Protein AF-A0A427B4B4-F1 (afdb_monomer_lite)

pLDDT: mean 83.87, std 16.94, range [27.83, 97.44]

Structure (mmCIF, N/CA/C/O backbone):
data_AF-A0A427B4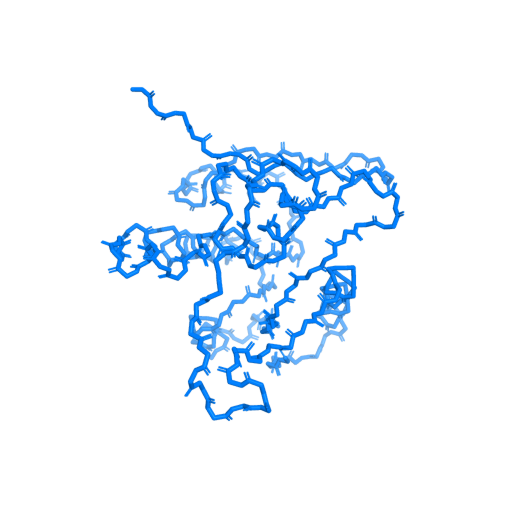B4-F1
#
_entry.id   AF-A0A427B4B4-F1
#
loop_
_atom_site.group_PDB
_atom_site.id
_atom_site.type_symbol
_atom_site.label_atom_id
_atom_site.label_alt_id
_atom_site.label_comp_id
_atom_site.label_asym_id
_atom_site.label_entity_id
_atom_site.label_seq_id
_atom_site.pdbx_PDB_ins_code
_atom_site.Cartn_x
_atom_site.Cartn_y
_atom_site.Cartn_z
_atom_site.occupancy
_atom_site.B_iso_or_equiv
_atom_site.auth_seq_id
_atom_site.auth_comp_id
_atom_site.auth_asym_id
_atom_site.auth_atom_id
_atom_site.pdbx_PDB_model_num
ATOM 1 N N . MET A 1 1 ? 8.063 26.505 -6.026 1.00 30.97 1 MET A N 1
ATOM 2 C CA . MET A 1 1 ? 6.673 26.088 -5.759 1.00 30.97 1 MET A CA 1
ATOM 3 C C . MET A 1 1 ? 6.528 24.710 -6.364 1.00 30.97 1 MET A C 1
ATOM 5 O O . MET A 1 1 ? 6.481 24.615 -7.580 1.00 30.97 1 MET A O 1
ATOM 9 N N . ILE A 1 2 ? 6.661 23.667 -5.550 1.00 29.89 2 ILE A N 1
ATOM 10 C CA . ILE A 1 2 ? 6.598 22.270 -5.994 1.00 29.89 2 ILE A CA 1
ATOM 11 C C . ILE A 1 2 ? 5.338 21.709 -5.347 1.00 29.89 2 ILE A C 1
ATOM 13 O O . ILE A 1 2 ? 5.227 21.721 -4.123 1.00 29.89 2 ILE A O 1
ATOM 17 N N . ASP A 1 3 ? 4.371 21.375 -6.196 1.00 31.75 3 ASP A N 1
ATOM 18 C CA . ASP A 1 3 ? 3.032 20.925 -5.833 1.00 31.75 3 ASP A CA 1
ATOM 19 C C . ASP A 1 3 ? 3.058 19.497 -5.281 1.00 31.75 3 ASP A C 1
ATOM 21 O O . ASP A 1 3 ? 3.758 18.625 -5.796 1.00 31.75 3 ASP A O 1
ATOM 25 N N . ASN A 1 4 ? 2.276 19.299 -4.221 1.00 33.69 4 ASN A N 1
ATOM 26 C CA . ASN A 1 4 ? 2.150 18.062 -3.461 1.00 33.69 4 ASN A CA 1
ATOM 27 C C . ASN A 1 4 ? 1.529 16.923 -4.286 1.00 33.69 4 ASN A C 1
ATOM 29 O O . ASN A 1 4 ? 0.485 17.077 -4.923 1.00 33.69 4 ASN A O 1
ATOM 33 N N . GLU A 1 5 ? 2.159 15.758 -4.179 1.00 41.12 5 GLU A N 1
ATOM 34 C CA . GLU A 1 5 ? 1.754 14.464 -4.716 1.00 41.12 5 GLU A CA 1
ATOM 35 C C . GLU A 1 5 ? 0.355 14.059 -4.216 1.00 41.12 5 GLU A C 1
ATOM 37 O O . GLU A 1 5 ? 0.073 14.094 -3.018 1.00 41.12 5 GLU A O 1
ATOM 42 N N . ARG A 1 6 ? -0.543 13.666 -5.128 1.00 39.03 6 ARG A N 1
ATOM 43 C CA . ARG A 1 6 ? -1.875 13.139 -4.790 1.00 39.03 6 ARG A CA 1
ATOM 44 C C . ARG A 1 6 ? -2.119 11.831 -5.531 1.00 39.03 6 ARG A C 1
ATOM 46 O O . ARG A 1 6 ? -2.270 11.828 -6.750 1.00 39.03 6 ARG A O 1
ATOM 53 N N . ALA A 1 7 ? -2.184 10.733 -4.785 1.00 32.28 7 ALA A N 1
ATOM 54 C CA . ALA A 1 7 ? -2.723 9.472 -5.270 1.00 32.28 7 ALA A CA 1
ATOM 55 C C . ALA A 1 7 ? -4.256 9.533 -5.185 1.00 32.28 7 ALA A C 1
ATOM 57 O O . ALA A 1 7 ? -4.813 9.669 -4.100 1.00 32.28 7 ALA A O 1
ATOM 58 N N . ASN A 1 8 ? -4.934 9.455 -6.330 1.00 32.66 8 ASN A N 1
ATOM 59 C CA . ASN A 1 8 ? -6.388 9.327 -6.409 1.00 32.66 8 ASN A CA 1
ATOM 60 C C . ASN A 1 8 ? -6.717 7.894 -6.849 1.00 32.66 8 ASN A C 1
ATOM 62 O O . ASN A 1 8 ? -6.242 7.464 -7.897 1.00 32.66 8 ASN A O 1
ATOM 66 N N . ILE A 1 9 ? -7.542 7.170 -6.090 1.00 31.00 9 ILE A N 1
ATOM 67 C CA . ILE A 1 9 ? -8.098 5.873 -6.505 1.00 31.00 9 ILE A CA 1
ATOM 68 C C . ILE A 1 9 ? -9.624 5.997 -6.520 1.00 31.00 9 ILE A C 1
ATOM 70 O O . ILE A 1 9 ? -10.231 6.382 -5.525 1.00 31.00 9 ILE A O 1
ATOM 74 N N . TRP A 1 10 ? -10.229 5.684 -7.667 1.00 27.83 10 TRP A N 1
ATOM 75 C CA . TRP A 1 10 ? -11.677 5.610 -7.877 1.00 27.83 10 TRP A CA 1
ATOM 76 C C . TRP A 1 10 ? -12.113 4.145 -7.948 1.00 27.83 10 TRP A C 1
ATOM 78 O O . TRP A 1 10 ? -11.536 3.382 -8.714 1.00 27.83 10 TRP A O 1
ATOM 88 N N . ILE A 1 11 ? -13.174 3.762 -7.237 1.00 34.34 11 ILE A N 1
ATOM 89 C CA . ILE A 1 11 ? -13.921 2.526 -7.518 1.00 34.34 11 ILE A CA 1
ATOM 90 C C . ILE A 1 11 ? -15.414 2.874 -7.479 1.00 34.34 11 ILE A C 1
ATOM 92 O O . ILE A 1 11 ? -15.877 3.413 -6.473 1.00 34.34 11 ILE A O 1
ATOM 96 N N . PRO A 1 12 ? -16.182 2.635 -8.558 1.00 47.56 12 PRO A N 1
ATOM 97 C CA . PRO A 1 12 ? -17.614 2.870 -8.551 1.00 47.56 12 PRO A CA 1
ATOM 98 C C . PRO A 1 12 ? -18.343 1.667 -7.932 1.00 47.56 12 PRO A C 1
ATOM 100 O O . PRO A 1 12 ? -17.911 0.531 -8.100 1.00 47.56 12 PRO A O 1
ATOM 103 N N . PHE A 1 13 ? -19.493 1.952 -7.315 1.00 42.69 13 PHE A N 1
ATOM 104 C CA . PHE A 1 13 ? -20.515 1.030 -6.787 1.00 42.69 13 PHE A CA 1
ATOM 105 C C . PHE A 1 13 ? -20.445 0.668 -5.294 1.00 42.69 13 PHE A C 1
ATOM 107 O O . PHE A 1 13 ? -20.155 -0.460 -4.920 1.00 42.69 13 PHE A O 1
ATOM 114 N N . LEU A 1 14 ? -20.831 1.631 -4.448 1.00 40.59 14 LEU A N 1
ATOM 115 C CA . LEU A 1 14 ? -21.961 1.588 -3.495 1.00 40.59 14 LEU A CA 1
ATOM 116 C C . LEU A 1 14 ? -22.079 2.992 -2.862 1.00 40.59 14 LEU A C 1
ATOM 118 O O . LEU A 1 14 ? -21.091 3.712 -2.753 1.00 40.59 14 LEU A O 1
ATOM 122 N N . ASN A 1 15 ? -23.298 3.441 -2.552 1.00 47.72 15 ASN A N 1
ATOM 123 C CA . ASN A 1 15 ? -23.586 4.839 -2.214 1.00 47.72 15 ASN A CA 1
ATOM 124 C C . ASN A 1 15 ? -22.747 5.363 -1.026 1.00 47.72 15 ASN A C 1
ATOM 126 O O . ASN A 1 15 ? -22.795 4.819 0.073 1.00 47.72 15 ASN A O 1
ATOM 130 N N . THR A 1 16 ? -22.033 6.461 -1.308 1.00 55.62 16 THR A N 1
ATOM 131 C CA . THR A 1 16 ? -21.198 7.320 -0.445 1.00 55.62 16 THR A CA 1
ATOM 132 C C . THR A 1 16 ? -19.939 6.699 0.165 1.00 55.62 16 THR A C 1
ATOM 134 O O . THR A 1 16 ? -19.847 6.495 1.370 1.00 55.62 16 THR A O 1
ATOM 137 N N . SER A 1 17 ? -18.899 6.527 -0.656 1.00 66.94 17 SER A N 1
ATOM 138 C CA . SER A 1 17 ? -17.519 6.612 -0.164 1.00 66.94 17 SER A CA 1
ATOM 139 C C . SER A 1 17 ? -17.214 8.063 0.215 1.00 66.94 17 SER A C 1
ATOM 141 O O . SER A 1 17 ? -17.387 8.969 -0.601 1.00 66.94 17 SER A O 1
ATOM 143 N N . VAL A 1 18 ? -16.779 8.293 1.452 1.00 83.12 18 VAL A N 1
ATOM 144 C CA . VAL A 1 18 ? -16.340 9.616 1.909 1.00 83.12 18 VAL A CA 1
ATOM 145 C C . VAL A 1 18 ? -14.841 9.733 1.658 1.00 83.12 18 VAL A C 1
ATOM 147 O O . VAL A 1 18 ? -14.066 8.908 2.134 1.00 83.12 18 VAL A O 1
ATOM 150 N N . LEU A 1 19 ? -14.433 10.753 0.904 1.00 85.88 19 LEU A N 1
ATOM 151 C CA . LEU A 1 19 ? -13.027 11.083 0.693 1.00 85.88 19 LEU A CA 1
ATOM 152 C C . LEU A 1 19 ? -12.658 12.281 1.564 1.00 85.88 19 LEU A C 1
ATOM 154 O O . LEU A 1 19 ? -13.204 13.369 1.385 1.00 85.88 19 LEU A O 1
ATOM 158 N N . LEU A 1 20 ? -11.709 12.081 2.474 1.00 86.75 20 LEU A N 1
ATOM 159 C CA . LEU A 1 20 ? -11.144 13.136 3.309 1.00 86.75 20 LEU A CA 1
ATOM 160 C C . LEU A 1 20 ? -9.665 13.283 2.967 1.00 86.75 20 LEU A C 1
ATOM 162 O O . LEU A 1 20 ? -8.910 12.315 3.018 1.00 86.75 20 LEU A O 1
ATOM 166 N N . GLN A 1 21 ? -9.255 14.492 2.594 1.00 90.19 21 GLN A N 1
ATOM 167 C CA . GLN A 1 21 ? -7.857 14.784 2.308 1.00 90.19 21 GLN A CA 1
ATOM 168 C C . GLN A 1 21 ? -7.164 15.220 3.602 1.00 90.19 21 GLN A C 1
ATOM 170 O O . GLN A 1 21 ? -7.263 16.382 3.987 1.00 90.19 21 GLN A O 1
ATOM 175 N N . VAL A 1 22 ? -6.474 14.290 4.260 1.00 92.38 22 VAL A N 1
ATOM 176 C CA . VAL A 1 22 ? -5.742 14.532 5.511 1.00 92.38 22 VAL A CA 1
ATOM 177 C C . VAL A 1 22 ? -4.382 13.842 5.466 1.00 92.38 22 VAL A C 1
ATOM 179 O O . VAL A 1 22 ? -4.229 12.780 4.865 1.00 92.38 22 VAL A O 1
ATOM 182 N N . ASP A 1 23 ? -3.390 14.477 6.082 1.00 93.81 23 ASP A N 1
ATOM 183 C CA . ASP A 1 23 ? -2.059 13.918 6.294 1.00 93.81 23 ASP A CA 1
ATOM 184 C C . ASP A 1 23 ? -2.013 13.249 7.671 1.00 93.81 23 ASP A C 1
ATOM 186 O O . ASP A 1 23 ? -2.439 13.850 8.653 1.00 93.81 23 ASP A O 1
ATOM 190 N N . LEU A 1 24 ? -1.466 12.035 7.779 1.00 94.62 24 LEU A N 1
ATOM 191 C CA . LEU A 1 24 ? -1.380 11.340 9.071 1.00 94.62 24 LEU A CA 1
ATOM 192 C C . LEU A 1 24 ? -0.506 12.075 10.103 1.00 94.62 24 LEU A C 1
ATOM 194 O O . LEU A 1 24 ? -0.547 11.790 11.301 1.00 94.62 24 LEU A O 1
ATOM 198 N N . ARG A 1 25 ? 0.313 13.024 9.652 1.00 94.81 25 ARG A N 1
ATOM 199 C CA . ARG A 1 25 ? 1.129 13.880 10.517 1.00 94.81 25 ARG A CA 1
ATOM 200 C C . ARG A 1 25 ? 0.324 15.030 11.129 1.00 94.81 25 ARG A C 1
ATOM 202 O O . ARG A 1 25 ? 0.772 15.600 12.120 1.00 94.81 25 ARG A O 1
ATOM 209 N N . ASP A 1 26 ? -0.848 15.348 10.580 1.00 95.81 26 ASP A N 1
ATOM 210 C CA . ASP A 1 26 ? -1.795 16.306 11.152 1.00 95.81 26 ASP A CA 1
ATOM 211 C C . ASP A 1 26 ? -2.701 15.596 12.166 1.00 95.81 26 ASP A C 1
ATOM 213 O O . ASP A 1 26 ? -3.773 15.071 11.852 1.00 95.81 26 ASP A O 1
ATOM 217 N N . ARG A 1 27 ? -2.219 15.536 13.409 1.00 94.50 27 ARG A N 1
ATOM 218 C CA . ARG A 1 27 ? -2.907 14.836 14.494 1.00 94.50 27 ARG A CA 1
ATOM 219 C C . ARG A 1 27 ? -4.279 15.438 14.799 1.00 94.50 27 ARG A C 1
ATOM 221 O O . ARG A 1 27 ? -5.224 14.688 15.011 1.00 94.50 27 ARG A O 1
ATOM 228 N N . GLU A 1 28 ? -4.400 16.762 14.805 1.00 95.25 28 GLU A N 1
ATOM 229 C CA . GLU A 1 28 ? -5.663 17.438 15.127 1.00 95.25 28 GLU A CA 1
ATOM 230 C C . GLU A 1 28 ? -6.736 17.111 14.081 1.00 95.25 28 GLU A C 1
ATOM 232 O O . GLU A 1 28 ? -7.884 16.809 14.423 1.00 95.25 28 GLU A O 1
ATOM 237 N N . ALA A 1 29 ? -6.355 17.091 12.799 1.00 94.25 29 ALA A N 1
ATOM 238 C CA . ALA A 1 29 ? -7.250 16.664 11.731 1.00 94.25 29 ALA A CA 1
ATOM 239 C C . ALA A 1 29 ? -7.659 15.188 11.877 1.00 94.25 29 ALA A C 1
ATOM 241 O O . ALA A 1 29 ? -8.839 14.866 11.711 1.00 94.25 29 ALA A O 1
ATOM 242 N N . LEU A 1 30 ? -6.726 14.294 12.228 1.00 94.31 30 LEU A N 1
ATOM 243 C CA . LEU A 1 30 ? -7.044 12.889 12.507 1.00 94.31 30 LEU A CA 1
ATOM 244 C C . LEU A 1 30 ? -8.024 12.738 13.677 1.00 94.31 30 LEU A C 1
ATOM 246 O O . LEU A 1 30 ? -9.015 12.018 13.552 1.00 94.31 30 LEU A O 1
ATOM 250 N N . GLU A 1 31 ? -7.794 13.427 14.792 1.00 94.19 31 GLU A N 1
ATOM 251 C CA . GLU A 1 31 ? -8.676 13.389 15.966 1.00 94.19 31 GLU A CA 1
ATOM 252 C C . GLU A 1 31 ? -10.091 13.877 15.627 1.00 94.19 31 GLU A C 1
ATOM 254 O O . GLU A 1 31 ? -11.083 13.259 16.025 1.00 94.19 31 GLU A O 1
ATOM 259 N N . SER A 1 32 ? -10.203 14.937 14.826 1.00 93.38 32 SER A N 1
ATOM 260 C CA . SER A 1 32 ? -11.489 15.436 14.323 1.00 93.38 32 SER A CA 1
ATOM 261 C C . SER A 1 32 ? -12.236 14.381 13.489 1.00 93.38 32 SER A C 1
ATOM 263 O O . SER A 1 32 ? -13.443 14.179 13.645 1.00 93.38 32 SER A O 1
ATOM 265 N N . ILE A 1 33 ? -11.521 13.623 12.652 1.00 92.88 33 ILE A N 1
ATOM 266 C CA . ILE A 1 33 ? -12.117 12.548 11.845 1.00 92.88 33 ILE A CA 1
ATOM 267 C C . ILE A 1 33 ? -12.622 11.407 12.731 1.00 92.88 33 ILE A C 1
ATOM 269 O O . ILE A 1 33 ? -13.791 11.032 12.630 1.00 92.88 33 ILE A O 1
ATOM 273 N N . PHE A 1 34 ? -11.775 10.880 13.616 1.00 92.06 34 PHE A N 1
ATOM 274 C CA . PHE A 1 34 ? -12.129 9.741 14.470 1.00 92.06 34 PHE A CA 1
ATOM 275 C C . PHE A 1 34 ? -13.188 10.076 15.528 1.00 92.06 34 PHE A C 1
ATOM 277 O O . PHE A 1 34 ? -13.944 9.195 15.928 1.00 92.06 34 PHE A O 1
ATOM 284 N N . SER A 1 35 ? -13.294 11.339 15.948 1.00 91.06 35 SER A N 1
ATOM 285 C CA . SER A 1 35 ? -14.359 11.780 16.859 1.00 91.06 35 SER A CA 1
ATOM 286 C C . SER A 1 35 ? -15.699 12.007 16.152 1.00 91.06 35 SER A C 1
ATOM 288 O O . SER A 1 35 ? -16.754 11.819 16.758 1.00 91.06 35 SER A O 1
ATOM 290 N N . SER A 1 36 ? -15.683 12.386 14.869 1.00 88.81 36 SER A N 1
ATOM 291 C CA . SER A 1 36 ? -16.908 12.609 14.086 1.00 88.81 36 SER A CA 1
ATOM 292 C C . SER A 1 36 ? -17.546 11.321 13.559 1.00 88.81 36 SER A C 1
ATOM 294 O O . SER A 1 36 ? -18.744 11.307 13.272 1.00 88.81 36 SER A O 1
ATOM 296 N N . THR A 1 37 ? -16.767 10.244 13.423 1.00 86.50 37 THR A N 1
ATOM 297 C CA . THR A 1 37 ? -17.209 8.978 12.826 1.00 86.50 37 THR A CA 1
ATOM 298 C C . THR A 1 37 ? -16.625 7.791 13.580 1.00 86.50 37 THR A C 1
ATOM 300 O O . THR A 1 37 ? -15.425 7.729 13.824 1.00 86.50 37 THR A O 1
ATOM 303 N N . LYS A 1 38 ? -17.461 6.797 13.894 1.00 87.31 38 LYS A N 1
ATOM 304 C CA . LYS A 1 38 ? -16.985 5.538 14.471 1.00 87.31 38 LYS A CA 1
ATOM 305 C C . LYS A 1 38 ? -16.410 4.642 13.372 1.00 87.31 38 LYS A C 1
ATOM 307 O O . LYS A 1 38 ? -17.121 4.303 12.429 1.00 87.31 38 LYS A O 1
ATOM 312 N N . PHE A 1 39 ? -15.160 4.221 13.537 1.00 89.19 39 PHE A N 1
ATOM 313 C CA . PHE A 1 39 ? -14.509 3.229 12.682 1.00 89.19 39 PHE A CA 1
ATOM 314 C C . PHE A 1 39 ? -14.401 1.891 13.417 1.00 89.19 39 PHE A C 1
ATOM 316 O O . PHE A 1 39 ? -13.986 1.850 14.574 1.00 89.19 39 PHE A O 1
ATOM 323 N N . ASP A 1 40 ? -14.766 0.797 12.748 1.00 86.69 40 ASP A N 1
ATOM 324 C CA . ASP A 1 40 ? -14.651 -0.555 13.314 1.00 86.69 40 ASP A CA 1
ATOM 325 C C . ASP A 1 40 ? -13.279 -1.197 13.037 1.00 86.69 40 ASP A C 1
ATOM 327 O O . ASP A 1 40 ? -12.850 -2.091 13.770 1.00 86.69 40 ASP A O 1
ATOM 331 N N . ALA A 1 41 ? -12.600 -0.751 11.976 1.00 87.19 41 ALA A N 1
ATOM 332 C CA . ALA A 1 41 ? -11.267 -1.182 11.573 1.00 87.19 41 ALA A CA 1
ATOM 333 C C . ALA A 1 41 ? -10.632 -0.170 10.609 1.00 87.19 41 ALA A C 1
ATOM 335 O O . ALA A 1 41 ? -11.335 0.602 9.951 1.00 87.19 41 ALA A O 1
ATOM 336 N N . VAL A 1 42 ? -9.304 -0.216 10.488 1.00 89.81 42 VAL A N 1
ATOM 337 C CA . VAL A 1 42 ? -8.531 0.610 9.550 1.00 89.81 42 VAL A CA 1
ATOM 338 C C . VAL A 1 42 ? -7.618 -0.273 8.700 1.00 89.81 42 VAL A C 1
ATOM 340 O O . VAL A 1 42 ? -6.940 -1.163 9.212 1.00 89.81 42 VAL A O 1
ATOM 343 N N . ILE A 1 43 ? -7.574 0.005 7.395 1.00 89.12 43 ILE A N 1
ATOM 344 C CA . ILE A 1 43 ? -6.579 -0.543 6.465 1.00 89.12 43 ILE A CA 1
ATOM 345 C C . ILE A 1 43 ? -5.626 0.595 6.099 1.00 89.12 43 ILE A C 1
ATOM 347 O O . ILE A 1 43 ? -6.051 1.613 5.551 1.00 89.12 43 ILE A O 1
ATOM 351 N N . HIS A 1 44 ? -4.344 0.440 6.425 1.00 90.31 44 HIS A N 1
ATOM 352 C CA . HIS A 1 44 ? -3.354 1.511 6.321 1.00 90.31 44 HIS A CA 1
ATOM 353 C C . HIS A 1 44 ? -2.406 1.294 5.139 1.00 90.31 44 HIS A C 1
ATOM 355 O O . HIS A 1 44 ? -1.505 0.464 5.195 1.00 90.31 44 HIS A O 1
ATOM 361 N N . PHE A 1 45 ? -2.612 2.060 4.065 1.00 90.56 45 PHE A N 1
ATOM 362 C CA . PHE A 1 45 ? -1.738 2.075 2.883 1.00 90.56 45 PHE A CA 1
ATOM 363 C C . PHE A 1 45 ? -0.849 3.324 2.799 1.00 90.56 45 PHE A C 1
ATOM 365 O O . PHE A 1 45 ? -0.030 3.432 1.885 1.00 90.56 45 PHE A O 1
ATOM 372 N N . ALA A 1 46 ? -1.043 4.307 3.684 1.00 90.75 46 ALA A N 1
ATOM 373 C CA . ALA A 1 46 ? -0.395 5.604 3.550 1.00 90.75 46 ALA A CA 1
ATOM 374 C C . ALA A 1 46 ? 1.084 5.526 3.955 1.00 90.75 46 ALA A C 1
ATOM 376 O O . ALA A 1 46 ? 1.436 5.138 5.065 1.00 90.75 46 ALA A O 1
ATOM 377 N N . GLY A 1 47 ? 1.962 5.923 3.039 1.00 90.81 47 GLY A N 1
ATOM 378 C CA . GLY A 1 47 ? 3.398 5.930 3.266 1.00 90.81 47 GLY A CA 1
ATOM 379 C C . GLY A 1 47 ? 4.183 6.062 1.969 1.00 90.81 47 GLY A C 1
ATOM 380 O O . GLY A 1 47 ? 3.676 5.836 0.869 1.00 90.81 47 GLY A O 1
ATOM 381 N N . LEU A 1 48 ? 5.452 6.426 2.105 1.00 91.00 48 LEU A N 1
ATOM 382 C CA . LEU A 1 48 ? 6.413 6.454 1.012 1.00 91.00 48 LEU A CA 1
ATOM 383 C C . LEU A 1 48 ? 6.980 5.050 0.774 1.00 91.00 48 LEU A C 1
ATOM 385 O O . LEU A 1 48 ? 7.295 4.332 1.725 1.00 91.00 48 LEU A O 1
ATOM 389 N N . LYS A 1 49 ? 7.145 4.666 -0.500 1.00 90.38 49 LYS A N 1
ATOM 390 C CA . LYS A 1 49 ? 7.487 3.284 -0.899 1.00 90.38 49 LYS A CA 1
ATOM 391 C C . LYS A 1 49 ? 8.814 3.113 -1.650 1.00 90.38 49 LYS A C 1
ATOM 393 O O . LYS A 1 49 ? 9.211 1.982 -1.921 1.00 90.38 49 LYS A O 1
ATOM 398 N N . ALA A 1 50 ? 9.497 4.190 -2.046 1.00 88.75 50 ALA A N 1
ATOM 399 C CA . ALA A 1 50 ? 10.641 4.085 -2.954 1.00 88.75 50 ALA A CA 1
ATOM 400 C C . ALA A 1 50 ? 11.964 3.816 -2.211 1.00 88.75 50 ALA A C 1
ATOM 402 O O . ALA A 1 50 ? 12.559 4.702 -1.602 1.00 88.75 50 ALA A O 1
ATOM 403 N N . VAL A 1 51 ? 12.485 2.592 -2.345 1.00 86.50 51 VAL A N 1
ATOM 404 C CA . VAL A 1 51 ? 13.741 2.156 -1.698 1.00 86.50 51 VAL A CA 1
ATOM 405 C C . VAL A 1 51 ? 14.932 3.051 -2.062 1.00 86.50 51 VAL A C 1
ATOM 407 O O . VAL A 1 51 ? 15.715 3.436 -1.202 1.00 86.50 51 VAL A O 1
ATOM 410 N N . GLY A 1 52 ? 15.085 3.421 -3.337 1.00 87.06 52 GLY A N 1
ATOM 411 C CA . GLY A 1 52 ? 16.220 4.244 -3.773 1.00 87.06 52 GLY A CA 1
ATOM 412 C C . GLY A 1 52 ? 16.199 5.676 -3.224 1.00 87.06 52 GLY A C 1
ATOM 413 O O . GLY A 1 52 ? 17.252 6.301 -3.083 1.00 87.06 52 GLY A O 1
ATOM 414 N N . GLU A 1 53 ? 15.014 6.201 -2.917 1.00 90.25 53 GLU A N 1
ATOM 415 C CA . GLU A 1 53 ? 14.850 7.524 -2.320 1.00 90.25 53 GLU A CA 1
ATOM 416 C C . GLU A 1 53 ? 15.030 7.472 -0.801 1.00 90.25 53 GLU A C 1
ATOM 418 O O . GLU A 1 53 ? 15.677 8.359 -0.244 1.00 90.25 53 GLU A O 1
ATOM 423 N N . SER A 1 54 ? 14.537 6.423 -0.137 1.00 89.81 54 SER A N 1
ATOM 424 C CA . SER A 1 54 ? 14.623 6.293 1.322 1.00 89.81 54 SER A CA 1
ATOM 425 C C . SER A 1 54 ? 16.059 6.296 1.838 1.00 89.81 54 SER A C 1
ATOM 427 O O . SER A 1 54 ? 16.346 6.916 2.859 1.00 89.81 54 SER A O 1
ATOM 429 N N . VAL A 1 55 ? 16.987 5.694 1.089 1.00 90.69 55 VAL A N 1
ATOM 430 C CA . VAL A 1 55 ? 18.425 5.716 1.405 1.00 90.69 55 VAL A CA 1
ATOM 431 C C . VAL A 1 55 ? 18.993 7.140 1.373 1.00 90.69 55 VAL A C 1
ATOM 433 O O . VAL A 1 55 ? 19.891 7.466 2.146 1.00 90.69 55 VAL A O 1
ATOM 436 N N . LYS A 1 56 ? 18.478 8.003 0.491 1.00 92.75 56 LYS A N 1
ATOM 437 C CA . LYS A 1 56 ? 18.936 9.394 0.342 1.00 92.75 56 LYS A CA 1
ATOM 438 C C . LYS A 1 56 ? 18.248 10.336 1.328 1.00 92.75 56 LYS A C 1
ATOM 440 O O . LYS A 1 56 ? 18.879 11.271 1.809 1.00 92.75 56 LYS A O 1
ATOM 445 N N . ASN A 1 57 ? 16.976 10.077 1.630 1.00 92.12 57 ASN A N 1
ATOM 446 C CA . ASN A 1 57 ? 16.113 10.929 2.446 1.00 92.12 57 ASN A CA 1
ATOM 447 C C . ASN A 1 57 ? 15.508 10.161 3.641 1.00 92.12 57 ASN A C 1
ATOM 449 O O . ASN A 1 57 ? 14.283 10.120 3.788 1.00 92.12 57 ASN A O 1
ATOM 453 N N . PRO A 1 58 ? 16.318 9.564 4.534 1.00 93.00 58 PRO A N 1
ATOM 454 C CA . PRO A 1 58 ? 15.807 8.666 5.572 1.00 93.00 58 PRO A CA 1
ATOM 455 C C . PRO A 1 58 ? 14.850 9.361 6.549 1.00 93.00 58 PRO A C 1
ATOM 457 O O . PRO A 1 58 ? 13.813 8.807 6.896 1.00 93.00 58 PRO A O 1
ATOM 460 N N . LEU A 1 59 ? 15.136 10.609 6.942 1.00 93.88 59 LEU A N 1
ATOM 461 C CA . LEU A 1 59 ? 14.275 11.366 7.861 1.00 93.88 59 LEU A CA 1
ATOM 462 C C . LEU A 1 59 ? 12.886 11.657 7.276 1.00 93.88 59 LEU A C 1
ATOM 464 O O . LEU A 1 59 ? 11.911 11.686 8.020 1.00 93.88 59 LEU A O 1
ATOM 468 N N . LEU A 1 60 ? 12.778 11.842 5.957 1.00 92.56 60 LEU A N 1
ATOM 469 C CA . LEU A 1 60 ? 11.491 12.031 5.285 1.00 92.56 60 LEU A CA 1
ATOM 470 C C . LEU A 1 60 ? 10.638 10.759 5.370 1.00 92.56 60 LEU A C 1
ATOM 472 O O . LEU A 1 60 ? 9.440 10.838 5.651 1.00 92.56 60 LEU A O 1
ATOM 476 N N . TYR A 1 61 ? 11.269 9.602 5.161 1.00 93.31 61 TYR A N 1
ATOM 477 C CA . TYR A 1 61 ? 10.627 8.294 5.256 1.00 93.31 61 TYR A CA 1
ATOM 478 C C . TYR A 1 61 ? 10.247 7.955 6.696 1.00 93.31 61 TYR A C 1
ATOM 480 O O . TYR A 1 61 ? 9.138 7.487 6.924 1.00 93.31 61 TYR A O 1
ATOM 488 N N . TYR A 1 62 ? 11.095 8.263 7.680 1.00 90.56 62 TYR A N 1
ATOM 489 C CA . TYR A 1 62 ? 10.726 8.114 9.088 1.00 90.56 62 TYR A CA 1
ATOM 490 C C . TYR A 1 62 ? 9.582 9.053 9.480 1.00 90.56 62 TYR A C 1
ATOM 492 O O . TYR A 1 62 ? 8.637 8.631 10.133 1.00 90.56 62 TYR A O 1
ATOM 500 N N . ASN A 1 63 ? 9.586 10.309 9.038 1.00 91.81 63 ASN A N 1
ATOM 501 C CA . ASN A 1 63 ? 8.485 11.215 9.355 1.00 91.81 63 ASN A CA 1
ATOM 502 C C . ASN A 1 63 ? 7.148 10.729 8.753 1.00 91.81 63 ASN A C 1
ATOM 504 O O . ASN A 1 63 ? 6.147 10.637 9.456 1.00 91.81 63 ASN A O 1
ATOM 508 N N . ASN A 1 64 ? 7.124 10.343 7.475 1.00 92.44 64 ASN A N 1
ATOM 509 C CA . ASN A 1 64 ? 5.886 9.863 6.849 1.00 92.44 64 ASN A CA 1
ATOM 510 C C . ASN A 1 64 ? 5.446 8.498 7.387 1.00 92.44 64 ASN A C 1
ATOM 512 O O . ASN A 1 64 ? 4.305 8.342 7.811 1.00 92.44 64 ASN A O 1
ATOM 516 N N . ASN A 1 65 ? 6.344 7.513 7.383 1.00 91.62 65 ASN A N 1
ATOM 517 C CA . ASN A 1 65 ? 5.964 6.121 7.607 1.00 91.62 65 ASN A CA 1
ATOM 518 C C . ASN A 1 65 ? 5.967 5.747 9.089 1.00 91.62 65 ASN A C 1
ATOM 520 O O . ASN A 1 65 ? 5.169 4.906 9.485 1.00 91.62 65 ASN A O 1
ATOM 524 N N . LEU A 1 66 ? 6.851 6.333 9.906 1.00 88.50 66 LEU A N 1
ATOM 525 C CA . LEU A 1 66 ? 6.924 6.034 11.338 1.00 88.50 66 LEU A CA 1
ATOM 526 C C . LEU A 1 66 ? 6.044 6.996 12.140 1.00 88.50 66 LEU A C 1
ATOM 528 O O . LEU A 1 66 ? 5.109 6.549 12.796 1.00 88.50 66 LEU A O 1
ATOM 532 N N . ILE A 1 67 ? 6.289 8.308 12.054 1.00 91.88 67 ILE A N 1
ATOM 533 C CA . ILE A 1 67 ? 5.539 9.290 12.858 1.00 91.88 67 ILE A CA 1
ATOM 534 C C . ILE A 1 67 ? 4.062 9.340 12.451 1.00 91.88 67 ILE A C 1
ATOM 536 O O . ILE A 1 67 ? 3.196 9.304 13.322 1.00 91.88 67 ILE A O 1
ATOM 540 N N . GLY A 1 68 ? 3.757 9.345 11.148 1.00 93.12 68 GLY A N 1
ATOM 541 C CA . GLY A 1 68 ? 2.368 9.291 10.671 1.00 93.12 68 GLY A CA 1
ATOM 542 C C . GLY A 1 68 ? 1.614 8.049 11.166 1.00 93.12 68 GLY A C 1
ATOM 543 O O . GLY A 1 68 ? 0.471 8.141 11.606 1.00 93.12 68 GLY A O 1
ATOM 544 N N . THR A 1 69 ? 2.276 6.894 11.176 1.00 91.44 69 THR A N 1
ATOM 545 C CA . THR A 1 69 ? 1.701 5.643 11.686 1.00 91.44 69 THR A CA 1
ATOM 546 C C . THR A 1 69 ? 1.476 5.686 13.199 1.00 91.44 69 THR A C 1
ATOM 548 O O . THR A 1 69 ? 0.415 5.281 13.663 1.00 91.44 69 THR A O 1
ATOM 551 N N . ILE A 1 70 ? 2.423 6.223 13.976 1.00 91.25 70 ILE A N 1
ATOM 552 C CA . ILE A 1 70 ? 2.262 6.386 15.432 1.00 91.25 70 ILE A CA 1
ATOM 553 C C . ILE A 1 70 ? 1.065 7.290 15.746 1.00 91.25 70 ILE A C 1
ATOM 555 O O . ILE A 1 70 ? 0.219 6.920 16.558 1.00 91.25 70 ILE A O 1
ATOM 559 N N . ASN A 1 71 ? 0.946 8.433 15.064 1.00 93.94 71 ASN A N 1
ATOM 560 C CA . ASN A 1 71 ? -0.198 9.331 15.233 1.00 93.94 71 ASN A CA 1
ATOM 561 C C . ASN A 1 71 ? -1.524 8.612 14.966 1.00 93.94 71 ASN A C 1
ATOM 563 O O . ASN A 1 71 ? -2.455 8.723 15.762 1.00 93.94 71 ASN A O 1
ATOM 567 N N . LEU A 1 72 ? -1.598 7.853 13.869 1.00 93.06 72 LEU A N 1
ATOM 568 C CA . LEU A 1 72 ? -2.780 7.067 13.535 1.00 93.06 72 LEU A CA 1
ATOM 569 C C . LEU A 1 72 ? -3.132 6.090 14.665 1.00 93.06 72 LEU A C 1
ATOM 571 O O . LEU A 1 72 ? -4.290 6.031 15.073 1.00 93.06 72 LEU A O 1
ATOM 575 N N . PHE A 1 73 ? -2.150 5.367 15.206 1.00 90.12 73 PHE A N 1
ATOM 576 C CA . PHE A 1 73 ? -2.379 4.365 16.252 1.00 90.12 73 PHE A CA 1
ATOM 577 C C . PHE A 1 73 ? -2.880 4.992 17.547 1.00 90.12 73 PHE A C 1
ATOM 579 O O . PHE A 1 73 ? -3.811 4.473 18.161 1.00 90.12 73 PHE A O 1
ATOM 586 N N . GLU A 1 74 ? -2.298 6.117 17.955 1.00 90.94 74 GLU A N 1
ATOM 587 C CA . GLU A 1 74 ? -2.717 6.812 19.169 1.00 90.94 74 GLU A CA 1
ATOM 588 C C . GLU A 1 74 ? -4.148 7.352 19.050 1.00 90.94 74 GLU A C 1
ATOM 590 O O . GLU A 1 74 ? -4.948 7.191 19.974 1.00 90.94 74 GLU A O 1
ATOM 595 N N . VAL A 1 75 ? -4.507 7.932 17.900 1.00 92.81 75 VAL A N 1
ATOM 596 C CA . VAL A 1 75 ? -5.872 8.425 17.650 1.00 92.81 75 VAL A CA 1
ATOM 597 C C . VAL A 1 75 ? -6.871 7.268 17.585 1.00 92.81 75 VAL A C 1
ATOM 599 O O . VAL A 1 75 ? -7.958 7.350 18.164 1.00 92.81 75 VAL A O 1
ATOM 602 N N . MET A 1 76 ? -6.496 6.165 16.939 1.00 90.69 76 MET A N 1
ATOM 603 C CA . MET A 1 76 ? -7.279 4.931 16.908 1.00 90.69 76 MET A CA 1
ATOM 604 C C . MET A 1 76 ? -7.530 4.378 18.316 1.00 90.69 76 MET A C 1
ATOM 606 O O . MET A 1 76 ? -8.679 4.089 18.660 1.00 90.69 76 MET A O 1
ATOM 610 N N . ALA A 1 77 ? -6.486 4.302 19.150 1.00 87.69 77 ALA A N 1
ATOM 611 C CA . ALA A 1 77 ? -6.573 3.859 20.540 1.00 87.69 77 ALA A CA 1
ATOM 612 C C . ALA A 1 77 ? -7.553 4.723 21.344 1.00 87.69 77 ALA A C 1
ATOM 614 O O . ALA A 1 77 ? -8.450 4.198 22.007 1.00 87.69 77 ALA A O 1
ATOM 615 N N . ALA A 1 78 ? -7.411 6.049 21.241 1.00 90.62 78 ALA A N 1
ATOM 616 C CA . ALA A 1 78 ? -8.232 7.019 21.962 1.00 90.62 78 ALA A CA 1
ATOM 617 C C . ALA A 1 78 ? -9.723 6.951 21.587 1.00 90.62 78 ALA A C 1
ATOM 619 O O . ALA A 1 78 ? -10.576 7.290 22.405 1.00 90.62 78 ALA A O 1
ATOM 620 N N . ASN A 1 79 ? -10.042 6.478 20.378 1.00 89.44 79 ASN A N 1
ATOM 621 C CA . ASN A 1 79 ? -11.410 6.369 19.863 1.00 89.44 79 ASN A CA 1
ATOM 622 C C . ASN A 1 79 ? -11.939 4.920 19.834 1.00 89.44 79 ASN A C 1
ATOM 624 O O . ASN A 1 79 ? -12.976 4.647 19.231 1.00 89.44 79 ASN A O 1
ATOM 628 N N . GLY A 1 80 ? -11.248 3.978 20.488 1.00 83.25 80 GLY A N 1
ATOM 629 C CA . GLY A 1 80 ? -11.692 2.584 20.604 1.00 83.25 80 GLY A CA 1
ATOM 630 C C . GLY A 1 80 ? -11.627 1.776 19.302 1.00 83.25 80 GLY A C 1
ATOM 631 O O . GLY A 1 80 ? -12.263 0.728 19.202 1.00 83.25 80 GLY A O 1
ATOM 632 N N . CYS A 1 81 ? -10.866 2.235 18.308 1.00 84.00 81 CYS A N 1
ATOM 633 C CA . CYS A 1 81 ? -10.665 1.548 17.036 1.00 84.00 81 CYS A CA 1
ATOM 634 C C . CYS A 1 81 ? -9.385 0.700 17.092 1.00 84.00 81 CYS A C 1
ATOM 636 O O . CYS A 1 81 ? -8.342 1.107 16.597 1.00 84.00 81 CYS A O 1
ATOM 638 N N . LYS A 1 82 ? -9.441 -0.491 17.694 1.00 81.38 82 LYS A N 1
ATOM 639 C CA . LYS A 1 82 ? -8.248 -1.319 17.975 1.00 81.38 82 LYS A CA 1
ATOM 640 C C . LYS A 1 82 ? -7.941 -2.405 16.923 1.00 81.38 82 LYS A C 1
ATOM 642 O O . LYS A 1 82 ? -7.324 -3.418 17.237 1.00 81.38 82 LYS A O 1
ATOM 647 N N . LYS A 1 83 ? -8.389 -2.228 15.674 1.00 78.38 83 LYS A N 1
ATOM 648 C CA . LYS A 1 83 ? -8.193 -3.206 14.583 1.00 78.38 83 LYS A CA 1
ATOM 649 C C . LYS A 1 83 ? -7.401 -2.615 13.416 1.00 78.38 83 LY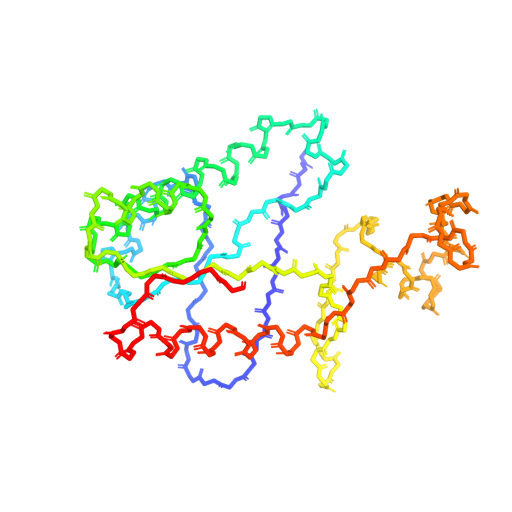S A C 1
ATOM 651 O O . LYS A 1 83 ? -7.879 -1.657 12.803 1.00 78.38 83 LYS A O 1
ATOM 656 N N . LEU A 1 84 ? -6.208 -3.154 13.120 1.00 76.06 84 LEU A N 1
ATOM 657 C CA . LEU A 1 84 ? -5.237 -2.518 12.201 1.00 76.06 84 LEU A CA 1
ATOM 658 C C . LEU A 1 84 ? -4.219 -3.475 11.541 1.00 76.06 84 LEU A C 1
ATOM 660 O O . LEU A 1 84 ? -4.143 -4.647 11.882 1.00 76.06 84 LEU A O 1
ATOM 664 N N . MET A 1 85 ? -3.400 -2.966 10.610 1.00 63.12 85 MET A N 1
ATOM 665 C CA . MET A 1 85 ? -2.317 -3.686 9.919 1.00 63.12 85 MET A CA 1
ATOM 666 C C . MET A 1 85 ? -1.024 -2.834 9.862 1.00 63.12 85 MET A C 1
ATOM 668 O O . MET A 1 85 ? -1.089 -1.750 9.290 1.00 63.12 85 MET A O 1
ATOM 672 N N . THR A 1 86 ? 0.123 -3.267 10.432 1.00 66.31 86 THR A N 1
ATOM 673 C CA . THR A 1 86 ? 1.523 -2.732 10.263 1.00 66.31 86 THR A CA 1
ATOM 674 C C . THR A 1 86 ? 2.520 -3.522 11.144 1.00 66.31 86 THR A C 1
ATOM 676 O O . THR A 1 86 ? 2.088 -4.191 12.049 1.00 66.31 86 THR A O 1
ATOM 679 N N . GLU A 1 87 ? 3.841 -3.524 10.928 1.00 68.69 87 GLU A N 1
ATOM 680 C CA . GLU A 1 87 ? 4.723 -4.578 11.467 1.00 68.69 87 GLU A CA 1
ATOM 681 C C . GLU A 1 87 ? 5.240 -4.481 12.928 1.00 68.69 87 GLU A C 1
ATOM 683 O O . GLU A 1 87 ? 4.647 -5.086 13.816 1.00 68.69 87 GLU A O 1
ATOM 688 N N . ASP A 1 88 ? 6.379 -3.839 13.206 1.00 64.62 88 ASP A N 1
ATOM 689 C CA . ASP A 1 88 ? 7.074 -4.046 14.498 1.00 64.62 88 ASP A CA 1
ATOM 690 C C . ASP A 1 88 ? 6.421 -3.302 15.667 1.00 64.62 88 ASP A C 1
ATOM 692 O O . ASP A 1 88 ? 6.164 -3.885 16.717 1.00 64.62 88 ASP A O 1
ATOM 696 N N . ILE A 1 89 ? 6.045 -2.040 15.451 1.00 74.25 89 ILE A N 1
ATOM 697 C CA . ILE A 1 89 ? 5.313 -1.224 16.436 1.00 74.25 89 ILE A CA 1
ATOM 698 C C . ILE A 1 89 ? 4.017 -1.928 16.849 1.00 74.25 89 ILE A C 1
ATOM 700 O O . ILE A 1 89 ? 3.607 -1.892 18.001 1.00 74.25 89 ILE A O 1
ATOM 704 N N . CYS A 1 90 ? 3.373 -2.601 15.903 1.00 74.38 90 CYS A N 1
ATOM 705 C CA . CYS A 1 90 ? 2.143 -3.337 16.132 1.00 74.38 90 CYS A CA 1
ATOM 706 C C . CYS A 1 90 ? 2.342 -4.599 16.959 1.00 74.38 90 CYS A C 1
ATOM 708 O O . CYS A 1 90 ? 1.476 -4.911 17.770 1.00 74.38 90 CYS A O 1
ATOM 710 N N . ARG A 1 91 ? 3.463 -5.313 16.788 1.00 78.56 91 ARG A N 1
ATOM 711 C CA . ARG A 1 91 ? 3.803 -6.444 17.665 1.00 78.56 91 ARG A CA 1
ATOM 712 C C . ARG A 1 91 ? 3.956 -5.960 19.101 1.00 78.56 91 ARG A C 1
ATOM 714 O O . ARG A 1 91 ? 3.345 -6.546 19.990 1.00 78.56 91 ARG A O 1
ATOM 721 N N . ASP A 1 92 ? 4.698 -4.872 19.297 1.00 80.88 92 ASP A N 1
ATOM 722 C CA . ASP A 1 92 ? 4.910 -4.276 20.618 1.00 80.88 92 ASP A CA 1
ATOM 723 C C . ASP A 1 92 ? 3.585 -3.788 21.230 1.00 80.88 92 ASP A C 1
ATOM 725 O O . ASP A 1 92 ? 3.316 -4.036 22.405 1.00 80.88 92 ASP A O 1
ATOM 729 N N . ILE A 1 93 ? 2.710 -3.168 20.428 1.00 80.25 93 ILE A N 1
ATOM 730 C CA . ILE A 1 93 ? 1.368 -2.743 20.859 1.00 80.25 93 ILE A CA 1
ATOM 731 C C . ILE A 1 93 ? 0.495 -3.940 21.236 1.00 80.25 93 ILE A C 1
ATOM 733 O O . ILE A 1 93 ? -0.069 -3.933 22.322 1.00 80.25 93 ILE A O 1
ATOM 737 N N . CYS A 1 94 ? 0.405 -4.977 20.398 1.00 81.06 94 CYS A N 1
ATOM 738 C CA . CYS A 1 94 ? -0.403 -6.167 20.694 1.00 81.06 94 CYS A CA 1
ATOM 739 C C . CYS A 1 94 ? 0.127 -6.933 21.916 1.00 81.06 94 CYS A C 1
ATOM 741 O O . CYS A 1 94 ? -0.633 -7.602 22.613 1.00 81.06 94 CYS A O 1
ATOM 743 N N . GLN A 1 95 ? 1.435 -6.853 22.185 1.00 81.94 95 GLN A N 1
ATOM 744 C CA . GLN A 1 95 ? 2.033 -7.410 23.396 1.00 81.94 95 GLN A CA 1
ATOM 745 C C . GLN A 1 95 ? 1.731 -6.555 24.639 1.00 81.94 95 GLN A C 1
ATOM 747 O O . GLN A 1 95 ? 1.594 -7.105 25.733 1.00 81.94 95 GLN A O 1
ATOM 752 N N . GLY A 1 96 ? 1.649 -5.230 24.486 1.00 84.12 96 GLY A N 1
ATOM 753 C CA . GLY A 1 96 ? 1.362 -4.282 25.566 1.00 84.12 96 GLY A CA 1
ATOM 754 C C . GLY A 1 96 ? -0.126 -4.110 25.901 1.00 84.12 96 GLY A C 1
ATOM 755 O O . GLY A 1 96 ? -0.454 -3.843 27.056 1.00 84.12 96 GLY A O 1
ATOM 756 N N . ASP A 1 97 ? -1.019 -4.278 24.924 1.00 83.06 97 ASP A N 1
ATOM 757 C CA . ASP A 1 97 ? -2.478 -4.172 25.045 1.00 83.06 97 ASP A CA 1
ATOM 758 C C . ASP A 1 97 ? -3.149 -5.275 24.205 1.00 83.06 97 ASP A C 1
ATOM 760 O O . ASP A 1 97 ? -3.187 -5.215 22.975 1.00 83.06 97 ASP A O 1
ATOM 764 N N . SER A 1 98 ? -3.696 -6.283 24.889 1.00 82.00 98 SER A N 1
ATOM 765 C CA . SER A 1 98 ? -4.316 -7.461 24.270 1.00 82.00 98 SER A CA 1
ATOM 766 C C . SER A 1 98 ? -5.662 -7.191 23.594 1.00 82.00 98 SER A C 1
ATOM 768 O O . SER A 1 98 ? -6.208 -8.101 22.976 1.00 82.00 98 SER A O 1
ATOM 770 N N . ASP A 1 99 ? -6.221 -5.986 23.726 1.00 84.62 99 ASP A N 1
ATOM 771 C CA . ASP A 1 99 ? -7.468 -5.618 23.046 1.00 84.62 99 ASP A CA 1
ATOM 772 C C . ASP A 1 99 ? -7.252 -5.276 21.558 1.00 84.62 99 ASP A C 1
ATOM 774 O O . ASP A 1 99 ? -8.219 -4.998 20.842 1.00 84.62 99 ASP A O 1
ATOM 778 N N . TRP A 1 100 ? -5.997 -5.215 21.102 1.00 84.38 100 TRP A N 1
ATOM 779 C CA . TRP A 1 100 ? -5.668 -4.991 19.699 1.00 84.38 100 TRP A CA 1
ATOM 780 C C . TRP A 1 100 ? -5.686 -6.287 18.898 1.00 84.38 100 TRP A C 1
ATOM 782 O O . TRP A 1 100 ? -4.943 -7.223 19.187 1.00 84.38 100 TRP A O 1
ATOM 792 N N . ASP A 1 101 ? -6.464 -6.287 17.816 1.00 82.25 101 ASP A N 1
ATOM 793 C CA . ASP A 1 101 ? -6.400 -7.319 16.785 1.00 82.25 101 ASP A CA 1
ATOM 794 C C . ASP A 1 101 ? -5.693 -6.744 15.557 1.00 82.25 101 ASP A C 1
ATOM 796 O O . ASP A 1 101 ? -6.157 -5.774 14.947 1.00 82.25 101 ASP A O 1
ATOM 800 N N . MET A 1 102 ? -4.566 -7.340 15.168 1.00 83.00 102 MET A N 1
ATOM 801 C CA . MET A 1 102 ? -3.806 -6.876 14.012 1.00 83.00 102 MET A CA 1
ATOM 802 C C . MET A 1 102 ? -3.404 -8.008 13.072 1.00 83.00 102 MET A C 1
ATOM 804 O O . MET A 1 102 ? -2.975 -9.077 13.509 1.00 83.00 102 MET A O 1
ATOM 808 N N . ILE A 1 103 ? -3.516 -7.750 11.765 1.00 83.12 103 ILE A N 1
ATOM 809 C CA . ILE A 1 103 ? -3.070 -8.666 10.706 1.00 83.12 103 ILE A CA 1
ATOM 810 C C . ILE A 1 103 ? -2.030 -7.975 9.848 1.00 83.12 103 ILE A C 1
ATOM 812 O O . ILE A 1 103 ? -2.232 -6.859 9.383 1.00 83.12 103 ILE A O 1
ATOM 816 N N . LEU A 1 104 ? -0.905 -8.648 9.629 1.00 82.44 104 LEU A N 1
ATOM 817 C CA . LEU A 1 104 ? 0.206 -8.103 8.859 1.00 82.44 104 LEU A CA 1
ATOM 818 C C . LEU A 1 104 ? 0.269 -8.823 7.528 1.00 82.44 104 LEU A C 1
ATOM 820 O O . LEU A 1 104 ? 0.527 -10.021 7.522 1.00 82.44 104 LEU A O 1
ATOM 824 N N . LEU A 1 105 ? 0.045 -8.092 6.438 1.00 83.62 105 LEU A N 1
ATOM 825 C CA . LEU A 1 105 ? 0.158 -8.620 5.085 1.00 83.62 105 LEU A CA 1
ATOM 826 C C . LEU A 1 105 ? 1.471 -8.142 4.469 1.00 83.62 105 LEU A C 1
ATOM 828 O O . LEU A 1 105 ? 1.630 -6.959 4.156 1.00 83.62 105 LEU A O 1
ATOM 832 N N . ARG A 1 106 ? 2.425 -9.057 4.291 1.00 85.12 106 ARG A N 1
ATOM 833 C CA . ARG A 1 106 ? 3.703 -8.736 3.640 1.00 85.12 106 ARG A CA 1
ATOM 834 C C . ARG A 1 106 ? 3.585 -8.949 2.136 1.00 85.12 106 ARG A C 1
ATOM 836 O O . ARG A 1 106 ? 3.671 -10.069 1.642 1.00 85.12 106 ARG A O 1
ATOM 843 N N . TYR A 1 107 ? 3.382 -7.866 1.391 1.00 86.12 107 TYR A N 1
ATOM 844 C CA . TYR A 1 107 ? 3.245 -7.969 -0.061 1.00 86.12 107 TYR A CA 1
ATOM 845 C C . TYR A 1 107 ? 4.578 -8.301 -0.734 1.00 86.12 107 TYR A C 1
ATOM 847 O O . TYR A 1 107 ? 5.643 -7.859 -0.304 1.00 86.12 107 TYR A O 1
ATOM 855 N N . PHE A 1 108 ? 4.488 -9.010 -1.857 1.00 89.19 108 PHE A N 1
ATOM 856 C CA . PHE A 1 108 ? 5.604 -9.204 -2.777 1.00 89.19 108 PHE A CA 1
ATOM 857 C C . PHE A 1 108 ? 5.701 -8.026 -3.760 1.00 89.19 108 PHE A C 1
ATOM 859 O O . PHE A 1 108 ? 5.927 -6.893 -3.343 1.00 89.19 108 PHE A O 1
ATOM 866 N N . ASN A 1 109 ? 5.532 -8.262 -5.067 1.00 91.06 109 ASN A N 1
ATOM 867 C CA . ASN A 1 109 ? 5.547 -7.213 -6.089 1.00 91.06 109 ASN A CA 1
ATOM 868 C C . ASN A 1 109 ? 4.163 -7.136 -6.747 1.00 91.06 109 ASN A C 1
ATOM 870 O O . ASN A 1 109 ? 3.898 -7.890 -7.688 1.00 91.06 109 ASN A O 1
ATOM 874 N N . PRO A 1 110 ? 3.270 -6.257 -6.257 1.00 92.94 110 PRO A N 1
ATOM 875 C CA . PRO A 1 110 ? 1.944 -6.083 -6.832 1.00 92.94 110 PRO A CA 1
ATOM 876 C C . PRO A 1 110 ? 2.046 -5.504 -8.240 1.00 92.94 110 PRO A C 1
ATOM 878 O O . PRO A 1 110 ? 2.754 -4.520 -8.464 1.00 92.94 110 PRO A O 1
ATOM 881 N N . VAL A 1 111 ? 1.344 -6.117 -9.188 1.00 95.06 111 VAL A N 1
ATOM 882 C CA . VAL A 1 111 ? 1.319 -5.716 -10.599 1.00 95.06 111 VAL A CA 1
ATOM 883 C C . VAL A 1 111 ? -0.070 -5.920 -11.197 1.00 95.06 111 VAL A C 1
ATOM 885 O O . VAL A 1 111 ? -0.938 -6.553 -10.604 1.00 95.06 111 VAL A O 1
ATOM 888 N N . GLY A 1 112 ? -0.284 -5.404 -12.404 1.00 94.38 112 GLY A N 1
ATOM 889 C CA . GLY A 1 112 ? -1.566 -5.509 -13.093 1.00 94.38 112 GLY A CA 1
ATOM 890 C C . GLY A 1 112 ? -2.474 -4.312 -12.827 1.00 94.38 112 GLY A C 1
ATOM 891 O O . GLY A 1 112 ? -2.025 -3.241 -12.418 1.00 94.38 112 GLY A O 1
ATOM 892 N N . ALA A 1 113 ? -3.749 -4.484 -13.143 1.00 95.50 113 ALA A N 1
ATOM 893 C CA . ALA A 1 113 ? -4.763 -3.442 -13.100 1.00 95.50 113 ALA A CA 1
ATOM 894 C C . ALA A 1 113 ? -6.136 -4.091 -12.908 1.00 95.50 113 ALA A C 1
ATOM 896 O O . ALA A 1 113 ? -6.289 -5.303 -13.071 1.00 95.50 113 ALA A O 1
ATOM 897 N N . HIS A 1 114 ? -7.151 -3.295 -12.588 1.00 96.06 114 HIS A N 1
ATOM 898 C CA . HIS A 1 114 ? -8.511 -3.819 -12.583 1.00 96.06 114 HIS A CA 1
ATOM 899 C C . HIS A 1 114 ? -8.919 -4.241 -14.005 1.00 96.06 114 HIS A C 1
ATOM 901 O O . HIS A 1 114 ? -8.566 -3.578 -14.983 1.00 96.06 114 HIS A O 1
ATOM 907 N N . SER A 1 115 ? -9.701 -5.317 -14.129 1.00 94.50 115 SER A N 1
ATOM 908 C CA . SER A 1 115 ? -10.083 -5.915 -15.421 1.00 94.50 115 SER A CA 1
ATOM 909 C C . SER A 1 115 ? -10.874 -4.976 -16.338 1.00 94.50 115 SER A C 1
ATOM 911 O O . SER A 1 115 ? -10.884 -5.163 -17.551 1.00 94.50 115 SER A O 1
ATOM 913 N N . SER A 1 116 ? -11.497 -3.933 -15.780 1.00 96.19 116 SER A N 1
ATOM 914 C CA . SER A 1 116 ? -12.155 -2.877 -16.562 1.00 96.19 116 SER A CA 1
ATOM 915 C C . SER A 1 116 ? -11.187 -2.021 -17.385 1.00 96.19 116 SER A C 1
ATOM 917 O O . SER A 1 116 ? -11.624 -1.348 -18.314 1.00 96.19 116 SER A O 1
ATOM 919 N N . GLY A 1 117 ? -9.901 -1.984 -17.020 1.00 91.88 117 GLY A N 1
ATOM 920 C CA . GLY A 1 117 ? -8.894 -1.123 -17.643 1.00 91.88 117 GLY A CA 1
ATOM 921 C C . GLY A 1 117 ? -8.979 0.361 -17.264 1.00 91.88 117 GLY A C 1
ATOM 922 O O . GLY A 1 117 ? -8.161 1.145 -17.735 1.00 91.88 117 GLY A O 1
ATOM 923 N N . TYR A 1 118 ? -9.930 0.766 -16.413 1.00 92.06 118 TYR A N 1
ATOM 924 C CA . TYR A 1 118 ? -10.092 2.172 -16.007 1.00 92.06 118 TYR A CA 1
ATOM 925 C C . TYR A 1 118 ? -9.194 2.598 -14.844 1.00 92.06 118 TYR A C 1
ATOM 927 O O . TYR A 1 118 ? -8.964 3.792 -14.670 1.00 92.06 118 TYR A O 1
ATOM 935 N N . ILE A 1 119 ? -8.710 1.644 -14.045 1.00 92.06 119 ILE A N 1
ATOM 936 C CA . ILE A 1 119 ? -7.862 1.908 -12.878 1.00 92.06 119 ILE A CA 1
ATOM 937 C C . ILE A 1 119 ? -6.679 0.943 -12.840 1.00 92.06 119 ILE A C 1
ATOM 939 O O . ILE A 1 119 ? -6.821 -0.254 -13.103 1.00 92.06 119 ILE A O 1
ATOM 943 N N . GLY A 1 120 ? -5.512 1.479 -12.504 1.00 90.94 120 GLY A N 1
ATOM 944 C CA . GLY A 1 120 ? -4.230 0.784 -12.443 1.00 90.94 120 GLY A CA 1
ATOM 945 C C . GLY A 1 120 ? -3.158 1.704 -11.855 1.00 90.94 120 GLY A C 1
ATOM 946 O O . GLY A 1 120 ? -3.465 2.819 -11.434 1.00 90.94 120 GLY A O 1
ATOM 947 N N . GLU A 1 121 ? -1.907 1.246 -11.805 1.00 90.88 121 GLU A N 1
ATOM 948 C CA . GLU A 1 121 ? -0.802 2.067 -11.295 1.00 90.88 121 GLU A CA 1
ATOM 949 C C . GLU A 1 121 ? -0.487 3.222 -12.267 1.00 90.88 121 GLU A C 1
ATOM 951 O O . GLU A 1 121 ? -0.108 2.987 -13.413 1.00 90.88 121 GLU A O 1
ATOM 956 N N . ASP A 1 122 ? -0.614 4.467 -11.799 1.00 88.12 122 ASP A N 1
ATOM 957 C CA . ASP A 1 122 ? -0.284 5.681 -12.561 1.00 88.12 122 ASP A CA 1
ATOM 958 C C . ASP A 1 122 ? 0.752 6.524 -11.795 1.00 88.12 122 ASP A C 1
ATOM 960 O O . ASP A 1 122 ? 0.404 7.459 -11.071 1.00 88.12 122 ASP A O 1
ATOM 964 N N . PRO A 1 123 ? 2.044 6.153 -11.849 1.00 85.44 123 PRO A N 1
ATOM 965 C CA . PRO A 1 123 ? 3.076 6.858 -11.104 1.00 85.44 123 PRO A CA 1
ATOM 966 C C . PRO A 1 123 ? 3.397 8.210 -11.751 1.00 85.44 123 PRO A C 1
ATOM 968 O O . PRO A 1 123 ? 3.635 8.304 -12.959 1.00 85.44 123 PRO A O 1
ATOM 971 N N . CYS A 1 124 ? 3.512 9.249 -10.925 1.00 80.38 124 CYS A N 1
ATOM 972 C CA . CYS A 1 124 ? 4.002 10.551 -11.360 1.00 80.38 124 CYS A CA 1
ATOM 973 C C . CYS A 1 124 ? 5.466 10.462 -11.828 1.00 80.38 124 CYS A C 1
ATOM 975 O O . CYS A 1 124 ? 6.331 9.925 -11.138 1.00 80.38 124 CYS A O 1
ATOM 977 N N . GLY A 1 125 ? 5.768 11.039 -12.993 1.00 86.94 125 GLY A N 1
ATOM 978 C CA . GLY A 1 125 ? 7.141 11.168 -13.484 1.00 86.94 125 GLY A CA 1
ATOM 979 C C . GLY A 1 125 ? 7.773 9.850 -13.951 1.00 86.94 125 GLY A C 1
ATOM 980 O O . GLY A 1 125 ? 7.208 9.124 -14.774 1.00 86.94 125 GLY A O 1
ATOM 981 N N . ILE A 1 126 ? 9.013 9.594 -13.517 1.00 86.62 126 ILE A N 1
ATOM 982 C CA . ILE A 1 126 ? 9.750 8.374 -13.868 1.00 86.62 126 ILE A CA 1
ATOM 983 C C . ILE A 1 126 ? 9.392 7.269 -12.878 1.00 86.62 126 ILE A C 1
ATOM 985 O O . ILE A 1 126 ? 9.691 7.423 -11.696 1.00 86.62 126 ILE A O 1
ATOM 989 N N . PRO A 1 127 ? 8.792 6.150 -13.331 1.00 88.69 127 PRO A N 1
ATOM 990 C CA . PRO A 1 127 ? 8.488 5.058 -12.425 1.00 88.69 127 PRO A CA 1
ATOM 991 C C . PRO A 1 127 ? 9.758 4.470 -11.815 1.00 88.69 127 PRO A C 1
ATOM 993 O O . PRO A 1 127 ? 10.724 4.200 -12.524 1.00 88.69 127 PRO A O 1
ATOM 996 N N . ASN A 1 128 ? 9.729 4.214 -10.509 1.00 87.31 128 ASN A N 1
ATOM 997 C CA . ASN A 1 128 ? 10.796 3.480 -9.825 1.00 87.31 128 ASN A CA 1
ATOM 998 C C . ASN A 1 128 ? 10.612 1.954 -9.931 1.00 87.31 128 ASN A C 1
ATOM 1000 O O . ASN A 1 128 ? 11.579 1.203 -9.844 1.00 87.31 128 ASN A O 1
ATOM 1004 N N . ASN A 1 129 ? 9.371 1.497 -10.125 1.00 89.94 129 ASN A N 1
ATOM 1005 C CA . ASN A 1 129 ? 9.014 0.082 -10.200 1.00 89.94 129 ASN A CA 1
ATOM 1006 C C . A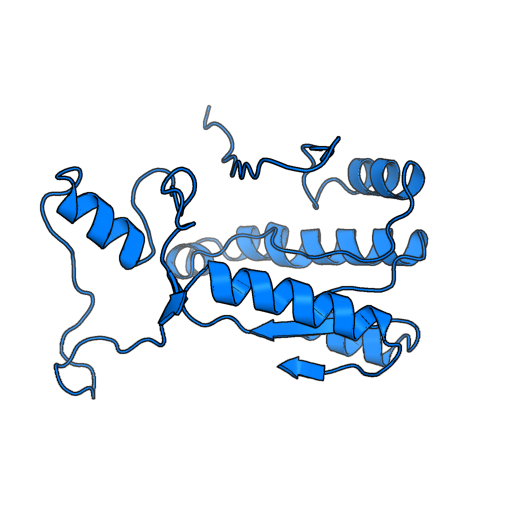SN A 1 129 ? 9.083 -0.439 -11.641 1.00 89.94 129 ASN A C 1
ATOM 1008 O O . ASN A 1 129 ? 8.796 0.293 -12.590 1.00 89.94 129 ASN A O 1
ATOM 1012 N N . LEU A 1 130 ? 9.398 -1.731 -11.795 1.00 93.19 130 LEU A N 1
ATOM 1013 C CA . LEU A 1 130 ? 9.610 -2.352 -13.105 1.00 93.19 130 LEU A CA 1
ATOM 1014 C C . LEU A 1 130 ? 8.380 -2.252 -14.017 1.00 93.19 130 LEU A C 1
ATOM 1016 O O . LEU A 1 130 ? 8.493 -1.785 -15.147 1.00 93.19 130 LEU A O 1
ATOM 1020 N N . MET A 1 131 ? 7.210 -2.695 -13.546 1.00 94.69 131 MET A N 1
ATOM 1021 C CA . MET A 1 131 ? 6.058 -2.886 -14.434 1.00 94.69 131 MET A CA 1
ATOM 1022 C C . MET A 1 131 ? 5.493 -1.589 -15.019 1.00 94.69 131 MET A C 1
ATOM 1024 O O . MET A 1 131 ? 5.307 -1.558 -16.236 1.00 94.69 131 MET A O 1
ATOM 1028 N N . PRO A 1 132 ? 5.305 -0.492 -14.260 1.00 92.62 132 PRO A N 1
ATOM 1029 C CA . PRO A 1 132 ? 4.894 0.771 -14.871 1.00 92.62 132 PRO A CA 1
ATOM 1030 C C . PRO A 1 132 ? 5.941 1.326 -15.839 1.00 92.62 132 PRO A C 1
ATOM 1032 O O . PRO A 1 132 ? 5.591 1.961 -16.832 1.00 92.62 132 PRO A O 1
ATOM 1035 N N . PHE A 1 133 ? 7.232 1.070 -15.597 1.00 94.62 133 PHE A N 1
ATOM 1036 C CA . PHE A 1 133 ? 8.281 1.461 -16.536 1.00 94.62 133 PHE A CA 1
ATOM 1037 C C . PHE A 1 133 ? 8.167 0.676 -17.848 1.00 94.62 133 PHE A C 1
ATOM 1039 O O . PHE A 1 133 ? 8.152 1.279 -18.922 1.00 94.62 133 PHE A O 1
ATOM 1046 N N . VAL A 1 134 ? 8.024 -0.653 -17.767 1.00 95.25 134 VAL A N 1
ATOM 1047 C CA . VAL A 1 134 ? 7.794 -1.537 -18.924 1.00 95.25 134 VAL A CA 1
ATOM 1048 C C . VAL A 1 134 ? 6.555 -1.099 -19.704 1.00 95.25 134 VAL A C 1
ATOM 1050 O O . VAL A 1 134 ? 6.615 -0.971 -20.925 1.00 95.25 134 VAL A O 1
ATOM 1053 N N . GLN A 1 135 ? 5.453 -0.801 -19.014 1.00 93.12 135 GLN A N 1
ATOM 1054 C CA . GLN A 1 135 ? 4.220 -0.309 -19.632 1.00 93.12 135 GLN A CA 1
ATOM 1055 C C . GLN A 1 135 ? 4.442 1.019 -20.363 1.00 93.12 135 GLN A C 1
ATOM 1057 O O . GLN A 1 135 ? 4.026 1.154 -21.511 1.00 93.12 135 GLN A O 1
ATOM 1062 N N . GLN A 1 136 ? 5.142 1.979 -19.747 1.00 94.12 136 GLN A N 1
ATOM 1063 C CA . GLN A 1 136 ? 5.467 3.258 -20.387 1.00 94.12 136 GLN A CA 1
ATOM 1064 C C . GLN A 1 136 ? 6.350 3.088 -21.635 1.00 94.12 136 GLN A C 1
ATOM 1066 O O . GLN A 1 136 ? 6.171 3.832 -22.600 1.00 94.12 136 GLN A O 1
ATOM 1071 N N . VAL A 1 137 ? 7.266 2.114 -21.654 1.00 95.81 137 VAL A N 1
ATOM 1072 C CA . VAL A 1 137 ? 8.032 1.759 -22.864 1.00 95.81 137 VAL A CA 1
ATOM 1073 C C . VAL A 1 137 ? 7.112 1.161 -23.929 1.00 95.81 137 VAL A C 1
ATOM 1075 O O . VAL A 1 137 ? 7.149 1.594 -25.078 1.00 95.81 137 VAL A O 1
ATOM 1078 N N . ALA A 1 138 ? 6.239 0.223 -23.551 1.00 95.31 138 ALA A N 1
ATOM 1079 C CA . ALA A 1 138 ? 5.329 -0.453 -24.476 1.00 95.31 138 ALA A CA 1
ATOM 1080 C C . ALA A 1 138 ? 4.370 0.513 -25.196 1.00 95.31 138 ALA A C 1
ATOM 1082 O O . ALA A 1 138 ? 4.061 0.312 -26.367 1.00 95.31 138 ALA A O 1
ATOM 1083 N N . VAL A 1 139 ? 3.935 1.586 -24.525 1.00 94.56 139 VAL A N 1
ATOM 1084 C CA . VAL A 1 139 ? 3.085 2.635 -25.121 1.00 94.56 139 VAL A CA 1
ATOM 1085 C C . VAL A 1 139 ? 3.880 3.797 -25.737 1.00 94.56 139 VAL A C 1
ATOM 1087 O O . VAL A 1 139 ? 3.306 4.834 -26.064 1.00 94.56 139 VAL A O 1
ATOM 1090 N N . GLY A 1 140 ? 5.205 3.668 -25.862 1.00 95.12 140 GLY A N 1
ATOM 1091 C CA . GLY A 1 140 ? 6.068 4.656 -26.517 1.00 95.12 140 GLY A CA 1
ATOM 1092 C C . GLY A 1 140 ? 6.338 5.937 -25.718 1.00 95.12 140 GLY A C 1
ATOM 1093 O O . GLY A 1 140 ? 6.938 6.868 -26.250 1.00 95.12 140 GLY A O 1
ATOM 1094 N N . ARG A 1 141 ? 5.948 6.010 -24.437 1.00 94.25 141 ARG A N 1
ATOM 1095 C CA . ARG A 1 141 ? 6.298 7.140 -23.549 1.00 94.25 141 ARG A CA 1
ATOM 1096 C C . ARG A 1 141 ? 7.780 7.141 -23.168 1.00 94.25 141 ARG A C 1
ATOM 1098 O O . ARG A 1 141 ? 8.299 8.170 -22.738 1.00 94.25 141 ARG A O 1
ATOM 1105 N N . ARG A 1 142 ? 8.460 5.998 -23.290 1.00 94.00 142 ARG A N 1
ATOM 1106 C CA . ARG A 1 142 ? 9.896 5.839 -23.022 1.00 94.00 142 ARG A CA 1
ATOM 1107 C C . ARG A 1 142 ? 10.573 5.040 -24.135 1.00 94.00 142 ARG A C 1
ATOM 1109 O O . ARG A 1 142 ? 9.954 4.122 -24.662 1.00 94.00 142 ARG A O 1
ATOM 1116 N N . PRO A 1 143 ? 11.840 5.346 -24.464 1.00 96.19 143 PRO A N 1
ATOM 1117 C CA . PRO A 1 143 ? 12.525 4.708 -25.585 1.00 96.19 143 PRO A CA 1
ATOM 1118 C C . PRO A 1 143 ? 12.928 3.254 -25.305 1.00 96.19 143 PRO A C 1
ATOM 1120 O O . PRO A 1 143 ? 12.906 2.432 -26.213 1.00 96.19 143 PRO A O 1
ATOM 1123 N N . ALA A 1 144 ? 13.318 2.936 -24.069 1.00 96.56 144 ALA A N 1
ATOM 1124 C CA . ALA A 1 144 ? 13.791 1.610 -23.683 1.00 96.56 144 ALA A CA 1
ATOM 1125 C C . ALA A 1 144 ? 13.696 1.412 -22.167 1.00 96.56 144 ALA A C 1
ATOM 1127 O O . ALA A 1 144 ? 13.691 2.386 -21.412 1.00 96.56 144 ALA A O 1
ATOM 1128 N N . LEU A 1 145 ? 13.657 0.148 -21.741 1.00 95.81 145 LEU A N 1
ATOM 1129 C CA . LEU A 1 145 ? 13.809 -0.264 -20.348 1.00 95.81 145 LEU A CA 1
ATOM 1130 C C . LEU A 1 145 ? 15.296 -0.342 -19.982 1.00 95.81 145 LEU A C 1
ATOM 1132 O O . LEU A 1 145 ? 16.083 -0.933 -20.719 1.00 95.81 145 LEU A O 1
ATOM 1136 N N . THR A 1 146 ? 15.660 0.169 -18.808 1.00 93.00 146 THR A N 1
ATOM 1137 C CA . THR A 1 146 ? 16.970 -0.099 -18.202 1.00 93.00 146 THR A CA 1
ATOM 1138 C C . THR A 1 146 ? 16.864 -1.317 -17.291 1.00 93.00 146 THR A C 1
ATOM 1140 O O . THR A 1 146 ? 16.130 -1.287 -16.305 1.00 93.00 146 THR A O 1
ATOM 1143 N N . VAL A 1 147 ? 17.602 -2.382 -17.604 1.00 94.38 147 VAL A N 1
ATOM 1144 C CA . VAL A 1 147 ? 17.708 -3.569 -16.743 1.00 94.38 147 VAL A CA 1
ATOM 1145 C C . VAL A 1 147 ? 18.864 -3.366 -15.766 1.00 94.38 147 VAL A C 1
ATOM 1147 O O . VAL A 1 147 ? 20.008 -3.176 -16.178 1.00 94.38 147 VAL A O 1
ATOM 1150 N N . TYR A 1 148 ? 18.567 -3.378 -14.467 1.00 91.94 148 TYR A N 1
ATOM 1151 C CA . TYR A 1 148 ? 19.575 -3.226 -13.420 1.00 91.94 148 TYR A CA 1
ATOM 1152 C C . TYR A 1 148 ? 20.233 -4.572 -13.104 1.00 91.94 148 TYR A C 1
ATOM 1154 O O . TYR A 1 148 ? 19.720 -5.332 -12.288 1.00 91.94 148 TYR A O 1
ATOM 1162 N N . GLY A 1 149 ? 21.376 -4.832 -13.742 1.00 92.31 149 GLY A N 1
ATOM 1163 C CA . GLY A 1 149 ? 22.197 -6.023 -13.511 1.00 92.31 149 GLY A CA 1
ATOM 1164 C C . GLY A 1 149 ? 21.764 -7.239 -14.333 1.00 92.31 149 GLY A C 1
ATOM 1165 O O . GLY A 1 149 ? 20.580 -7.460 -14.594 1.00 92.31 149 GLY A O 1
ATOM 1166 N N . ASN A 1 150 ? 22.754 -8.014 -14.760 1.00 95.50 150 ASN A N 1
ATOM 1167 C CA . ASN A 1 150 ? 22.595 -9.265 -15.506 1.00 95.50 150 ASN A CA 1
ATOM 1168 C C . ASN A 1 150 ? 23.596 -10.344 -15.039 1.00 95.50 150 ASN A C 1
ATOM 1170 O O . ASN A 1 150 ? 23.878 -11.294 -15.765 1.00 95.50 150 ASN A O 1
ATOM 1174 N N . ASP A 1 151 ? 24.147 -10.170 -13.842 1.00 96.12 151 ASP A N 1
ATOM 1175 C CA . ASP A 1 151 ? 25.183 -10.986 -13.212 1.00 96.12 151 ASP A CA 1
ATOM 1176 C C . ASP A 1 151 ? 24.725 -11.583 -11.867 1.00 96.12 151 ASP A C 1
ATOM 1178 O O . ASP A 1 151 ? 25.535 -12.085 -11.086 1.00 96.12 151 ASP A O 1
ATOM 1182 N N . TYR A 1 152 ? 23.418 -11.566 -11.587 1.00 95.94 152 TYR A N 1
ATOM 1183 C CA . TYR A 1 152 ? 22.857 -12.259 -10.432 1.00 95.94 152 TYR A CA 1
ATOM 1184 C C . TYR A 1 152 ? 22.982 -13.780 -10.591 1.00 95.94 152 TYR A C 1
ATOM 1186 O O . TYR A 1 152 ? 22.990 -14.321 -11.695 1.00 95.94 152 TYR A O 1
ATOM 1194 N N . SER A 1 153 ? 23.002 -14.498 -9.464 1.00 96.81 153 SER A N 1
ATOM 1195 C CA . SER A 1 153 ? 22.942 -15.967 -9.436 1.00 96.81 153 SER A CA 1
ATOM 1196 C C . SER A 1 153 ? 21.515 -16.468 -9.721 1.00 96.81 153 SER A C 1
ATOM 1198 O O . SER A 1 153 ? 20.850 -17.065 -8.874 1.00 96.81 153 SER A O 1
ATOM 1200 N N . THR A 1 154 ? 21.004 -16.149 -10.907 1.00 97.44 154 THR A N 1
ATOM 1201 C CA . THR A 1 154 ? 19.675 -16.512 -11.413 1.00 97.44 154 THR A CA 1
ATOM 1202 C C . THR A 1 154 ? 19.808 -17.101 -12.817 1.00 97.44 154 THR A C 1
ATOM 1204 O O . THR A 1 154 ? 20.868 -17.044 -13.437 1.00 97.44 154 THR A O 1
ATOM 1207 N N . LYS A 1 155 ? 18.732 -17.705 -13.336 1.00 96.69 155 LYS A N 1
ATOM 1208 C CA . LYS A 1 155 ? 18.769 -18.468 -14.596 1.00 96.69 155 LYS A CA 1
ATOM 1209 C C . LYS A 1 155 ? 19.262 -17.653 -15.801 1.00 96.69 155 LYS A C 1
ATOM 1211 O O . LYS A 1 155 ? 19.931 -18.215 -16.662 1.00 96.69 155 LYS A O 1
ATOM 1216 N N . ASP A 1 156 ? 18.898 -16.377 -15.880 1.00 96.94 156 ASP A N 1
ATOM 1217 C CA . ASP A 1 156 ? 19.253 -15.469 -16.979 1.00 96.94 156 ASP A CA 1
ATOM 1218 C C . ASP A 1 156 ? 20.143 -14.297 -16.531 1.00 96.94 156 ASP A C 1
ATOM 1220 O O . ASP A 1 156 ? 20.386 -13.370 -17.303 1.00 96.94 156 ASP A O 1
ATOM 1224 N N . GLY A 1 157 ? 20.618 -14.335 -15.282 1.00 96.69 157 GLY A N 1
ATOM 1225 C CA . GLY A 1 157 ? 21.431 -13.288 -14.676 1.00 96.69 157 GLY A CA 1
ATOM 1226 C C . GLY A 1 157 ? 20.651 -12.064 -14.188 1.00 96.69 157 GLY A C 1
ATOM 1227 O O . GLY A 1 157 ? 21.235 -11.212 -13.523 1.00 96.69 157 GLY A O 1
ATOM 1228 N N . THR A 1 158 ? 19.348 -11.945 -14.460 1.00 97.12 158 THR A N 1
ATOM 1229 C CA . THR A 1 158 ? 18.529 -10.796 -14.035 1.00 97.12 158 THR A CA 1
ATOM 1230 C C . THR A 1 158 ? 17.836 -11.035 -12.690 1.00 97.12 158 THR A C 1
ATOM 1232 O O . THR A 1 158 ? 17.756 -12.156 -12.180 1.00 97.12 158 THR A O 1
ATOM 1235 N N . GLY A 1 159 ? 17.336 -9.967 -12.061 1.00 94.00 159 GLY A N 1
ATOM 1236 C CA . GLY A 1 159 ? 16.645 -10.067 -10.777 1.00 94.00 159 GLY A CA 1
ATOM 1237 C C . GLY A 1 159 ? 15.312 -10.821 -10.874 1.00 94.00 159 GLY A C 1
ATOM 1238 O O . GLY A 1 159 ? 14.383 -10.356 -11.524 1.00 94.00 159 GLY A O 1
ATOM 1239 N N . VAL A 1 160 ? 15.178 -11.933 -10.145 1.00 95.31 160 VAL A N 1
ATOM 1240 C CA . VAL A 1 160 ? 13.915 -12.685 -10.021 1.00 95.31 160 VAL A CA 1
ATOM 1241 C C . VAL A 1 160 ? 13.031 -12.058 -8.941 1.00 95.31 160 VAL A C 1
ATOM 1243 O O . VAL A 1 160 ? 13.526 -11.638 -7.890 1.00 95.31 160 VAL A O 1
ATOM 1246 N N . ARG A 1 161 ? 11.726 -11.968 -9.198 1.00 93.69 161 ARG A N 1
ATOM 1247 C CA . ARG A 1 161 ? 10.718 -11.420 -8.283 1.00 93.69 161 ARG A CA 1
ATOM 1248 C C . ARG A 1 161 ? 9.455 -12.270 -8.333 1.00 93.69 161 ARG A C 1
ATOM 1250 O O . ARG A 1 161 ? 9.123 -12.806 -9.385 1.00 93.69 161 ARG A O 1
ATOM 1257 N N . ASP A 1 162 ? 8.766 -12.349 -7.202 1.00 94.00 162 ASP A N 1
ATOM 1258 C CA . ASP A 1 162 ? 7.415 -12.897 -7.129 1.00 94.00 162 ASP A CA 1
ATOM 1259 C C . ASP A 1 162 ? 6.412 -11.772 -7.421 1.00 94.00 162 ASP A C 1
ATOM 1261 O O . ASP A 1 162 ? 6.424 -10.734 -6.744 1.00 94.00 162 ASP A O 1
ATOM 1265 N N . TYR A 1 163 ? 5.623 -11.947 -8.478 1.00 94.69 163 TYR A N 1
ATOM 1266 C CA . TYR A 1 163 ? 4.658 -10.970 -8.966 1.00 94.69 163 TYR A CA 1
ATOM 1267 C C . TYR A 1 163 ? 3.247 -11.454 -8.663 1.00 94.69 163 TYR A C 1
ATOM 1269 O O . TYR A 1 163 ? 2.847 -12.524 -9.112 1.00 94.69 163 TYR A O 1
ATOM 1277 N N . ILE A 1 164 ? 2.480 -10.622 -7.964 1.00 95.00 164 ILE A N 1
ATOM 1278 C CA . ILE A 1 164 ? 1.094 -10.905 -7.585 1.00 95.00 164 ILE A CA 1
ATOM 1279 C C . ILE A 1 164 ? 0.157 -9.909 -8.261 1.00 95.00 164 ILE A C 1
ATOM 1281 O O . ILE A 1 164 ? 0.480 -8.722 -8.371 1.00 95.00 164 ILE A O 1
ATOM 1285 N N . HIS A 1 165 ? -1.004 -10.370 -8.726 1.00 96.50 165 HIS A N 1
ATOM 1286 C CA . HIS A 1 165 ? -1.982 -9.475 -9.326 1.00 96.50 165 HIS A CA 1
ATOM 1287 C C . HIS A 1 165 ? -2.598 -8.559 -8.256 1.00 96.50 165 HIS A C 1
ATOM 1289 O O . HIS A 1 165 ? -2.967 -9.004 -7.171 1.00 96.50 165 HIS A O 1
ATOM 1295 N N . VAL A 1 166 ? -2.734 -7.264 -8.551 1.00 94.69 166 VAL A N 1
ATOM 1296 C CA . VAL A 1 166 ? -3.213 -6.257 -7.584 1.00 94.69 166 VAL A CA 1
ATOM 1297 C C . VAL A 1 166 ? -4.641 -6.524 -7.091 1.00 94.69 166 VAL A C 1
ATOM 1299 O O . VAL A 1 166 ? -4.980 -6.155 -5.972 1.00 94.69 166 VAL A O 1
ATOM 1302 N N . VAL A 1 167 ? -5.469 -7.195 -7.899 1.00 94.75 167 VAL A N 1
ATOM 1303 C CA . VAL A 1 167 ? -6.827 -7.603 -7.494 1.00 94.75 167 VAL A CA 1
ATOM 1304 C C . VAL A 1 167 ? -6.780 -8.736 -6.467 1.00 94.75 167 VAL A C 1
ATOM 1306 O O . VAL A 1 167 ? -7.427 -8.612 -5.436 1.00 94.75 167 VAL A O 1
ATOM 1309 N N . ASP A 1 168 ? -5.941 -9.757 -6.666 1.00 94.50 168 ASP A N 1
ATOM 1310 C CA . ASP A 1 168 ? -5.763 -10.838 -5.681 1.00 94.50 168 ASP A CA 1
ATOM 1311 C C . ASP A 1 168 ? -5.253 -10.275 -4.348 1.00 94.50 168 ASP A C 1
ATOM 1313 O O . ASP A 1 168 ? -5.654 -10.698 -3.265 1.00 94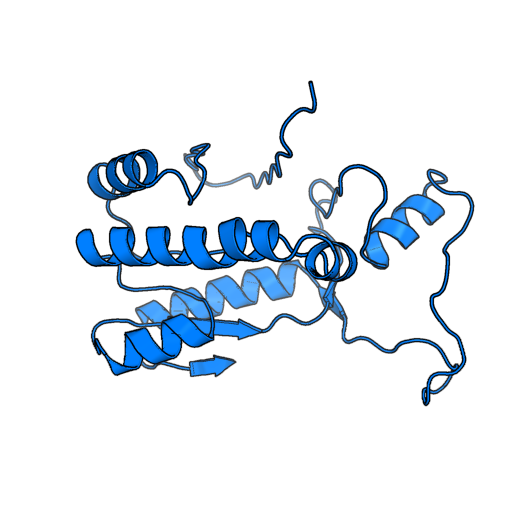.50 168 ASP A O 1
ATOM 1317 N N . LEU A 1 169 ? -4.385 -9.262 -4.426 1.00 93.38 169 LEU A N 1
ATOM 1318 C CA . LEU A 1 169 ? -3.910 -8.554 -3.248 1.00 93.38 169 LEU A CA 1
ATOM 1319 C C . LEU A 1 169 ? -5.036 -7.801 -2.531 1.00 93.38 169 LEU A C 1
ATOM 1321 O O . LEU A 1 169 ? -5.092 -7.815 -1.302 1.00 93.38 169 LEU A O 1
ATOM 1325 N N . ALA A 1 170 ? -5.927 -7.141 -3.274 1.00 92.56 170 ALA A N 1
ATOM 1326 C CA . ALA A 1 170 ? -7.097 -6.476 -2.707 1.00 92.56 170 ALA A CA 1
ATOM 1327 C C . ALA A 1 170 ? -8.042 -7.486 -2.035 1.00 92.56 170 ALA A C 1
ATOM 1329 O O . ALA A 1 170 ? -8.478 -7.249 -0.908 1.00 92.56 170 ALA A O 1
ATOM 1330 N N . ASP A 1 171 ? -8.273 -8.644 -2.655 1.00 92.88 171 ASP A N 1
ATOM 1331 C CA . ASP A 1 171 ? -9.062 -9.731 -2.064 1.00 92.88 171 ASP A CA 1
ATOM 1332 C C . ASP A 1 171 ? -8.422 -10.253 -0.767 1.00 92.88 171 ASP A C 1
ATOM 1334 O O . ASP A 1 171 ? -9.120 -10.507 0.218 1.00 92.88 171 ASP A O 1
ATOM 1338 N N . GLY A 1 172 ? -7.087 -10.308 -0.707 1.00 91.44 172 GLY A N 1
ATOM 1339 C CA . GLY A 1 172 ? -6.343 -10.615 0.517 1.00 91.44 172 GLY A CA 1
ATOM 1340 C C . GLY A 1 172 ? -6.643 -9.657 1.678 1.00 91.44 172 GLY A C 1
ATOM 1341 O O . GLY A 1 172 ? -6.728 -10.092 2.827 1.00 91.44 172 GLY A O 1
ATOM 1342 N N . HIS A 1 173 ? -6.887 -8.372 1.401 1.00 90.56 173 HIS A N 1
ATOM 1343 C CA . HIS A 1 173 ? -7.294 -7.405 2.430 1.00 90.56 173 HIS A CA 1
ATOM 1344 C C . HIS A 1 173 ? -8.708 -7.653 2.933 1.00 90.56 173 HIS A C 1
ATOM 1346 O O . HIS A 1 173 ? -8.957 -7.528 4.131 1.00 90.56 173 HIS A O 1
ATOM 1352 N N . ILE A 1 174 ? -9.632 -8.010 2.039 1.00 90.38 174 ILE A N 1
ATOM 1353 C CA . ILE A 1 174 ? -11.002 -8.359 2.423 1.00 90.38 174 ILE A CA 1
ATOM 1354 C C . ILE A 1 174 ? -10.994 -9.610 3.300 1.00 90.38 174 ILE A C 1
ATOM 1356 O O . ILE A 1 174 ? -11.632 -9.616 4.352 1.00 90.38 174 ILE A O 1
ATOM 1360 N N . ALA A 1 175 ? -10.218 -10.627 2.922 1.00 90.50 175 ALA A N 1
ATOM 1361 C CA . ALA A 1 175 ? -10.046 -11.836 3.720 1.00 90.50 175 ALA A CA 1
ATOM 1362 C C . ALA A 1 175 ? -9.433 -11.531 5.099 1.00 90.50 175 ALA A C 1
ATOM 1364 O O . ALA A 1 175 ? -9.917 -12.028 6.115 1.00 90.50 175 ALA A O 1
ATOM 1365 N N . ALA A 1 176 ? -8.414 -10.667 5.163 1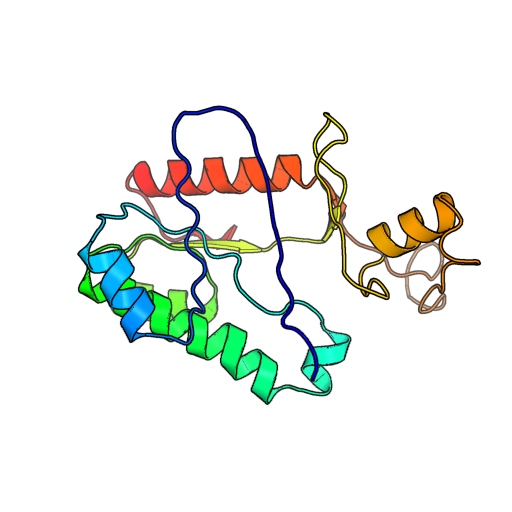.00 87.94 176 ALA A N 1
ATOM 1366 C CA . ALA A 1 176 ? -7.829 -10.225 6.428 1.00 87.94 176 ALA A CA 1
ATOM 1367 C C . ALA A 1 176 ? -8.848 -9.465 7.296 1.00 87.94 176 ALA A C 1
ATOM 1369 O O . ALA A 1 176 ? -8.971 -9.724 8.491 1.00 87.94 176 ALA A O 1
ATOM 1370 N N . LEU A 1 177 ? -9.637 -8.570 6.704 1.00 87.94 177 LEU A N 1
ATOM 1371 C CA . LEU A 1 177 ? -10.662 -7.831 7.434 1.00 87.94 177 LEU A CA 1
ATOM 1372 C C . LEU A 1 177 ? -11.751 -8.762 7.985 1.00 87.94 177 LEU A C 1
ATOM 1374 O O . LEU A 1 177 ? -12.115 -8.652 9.152 1.00 87.94 177 LEU A O 1
ATOM 1378 N N . GLN A 1 178 ? -12.236 -9.710 7.179 1.00 89.25 178 GLN A N 1
ATOM 1379 C CA . GLN A 1 178 ? -13.172 -10.745 7.632 1.00 89.25 178 GLN A CA 1
ATOM 1380 C C . GLN A 1 178 ? -12.590 -11.523 8.813 1.00 89.25 178 GLN A C 1
ATOM 1382 O O . GLN A 1 178 ? -13.258 -11.686 9.834 1.00 89.25 178 GLN A O 1
ATOM 1387 N N . LYS A 1 179 ? -11.310 -11.899 8.723 1.00 86.62 179 LYS A N 1
ATOM 1388 C CA . LYS A 1 179 ? -10.615 -12.616 9.790 1.00 86.62 179 LYS A CA 1
ATOM 1389 C C . LYS A 1 179 ? -10.550 -11.828 11.101 1.00 86.62 179 LYS A C 1
ATOM 1391 O O . LYS A 1 179 ? -10.761 -12.409 12.163 1.00 86.62 179 LYS A O 1
ATOM 1396 N N . LEU A 1 180 ? -10.322 -10.514 11.031 1.00 85.12 1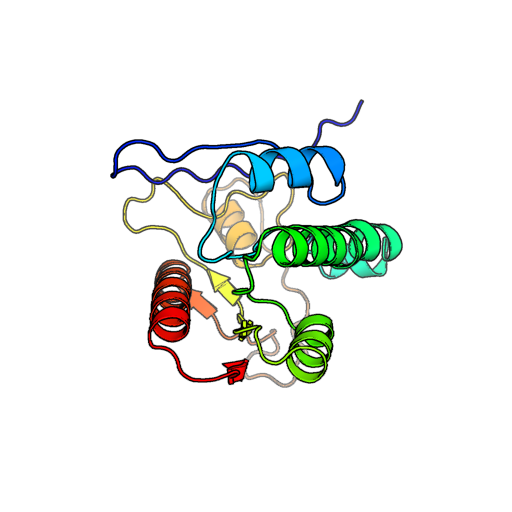80 LEU A N 1
ATOM 1397 C CA . LEU A 1 180 ? -10.343 -9.621 12.198 1.00 85.12 180 LEU A CA 1
ATOM 1398 C C . LEU A 1 180 ? -11.720 -9.574 12.885 1.00 85.12 180 LEU A C 1
ATOM 1400 O O . LEU A 1 180 ? -11.801 -9.413 14.101 1.00 85.12 180 LEU A O 1
ATOM 1404 N N . PHE A 1 181 ? -12.813 -9.713 12.132 1.00 85.38 181 PHE A N 1
ATOM 1405 C CA . PHE A 1 181 ? -14.173 -9.689 12.685 1.00 85.38 181 PHE A CA 1
ATOM 1406 C C . PHE A 1 181 ? -14.676 -11.050 13.180 1.00 85.38 181 PHE A C 1
ATOM 1408 O O . PHE A 1 181 ? -15.612 -11.092 13.976 1.00 85.38 181 PHE A O 1
ATOM 1415 N N . GLU A 1 182 ? -14.043 -12.153 12.781 1.00 84.50 182 GLU A N 1
ATOM 1416 C CA . GLU A 1 182 ? -14.356 -13.505 13.269 1.00 84.50 182 GLU A CA 1
ATOM 1417 C C . GLU A 1 182 ? -13.892 -13.760 14.720 1.00 84.50 182 GLU A C 1
ATOM 1419 O O . GLU A 1 182 ? -14.212 -14.800 15.294 1.00 84.50 182 GLU A O 1
ATOM 1424 N N . GLY A 1 183 ? -13.181 -12.811 15.344 1.00 63.75 183 GLY A N 1
ATOM 1425 C CA . GLY A 1 183 ? -12.855 -12.846 16.775 1.00 63.75 183 GLY A CA 1
ATOM 1426 C C . GLY A 1 183 ? -11.757 -13.843 17.144 1.00 63.75 183 GLY A C 1
ATOM 1427 O O . GLY A 1 183 ? -11.810 -14.466 18.204 1.00 63.75 183 GLY A O 1
ATOM 1428 N N . SER A 1 184 ? -10.769 -14.055 16.272 1.00 47.00 184 SER A N 1
ATOM 1429 C CA . SER A 1 184 ? -9.635 -14.927 16.578 1.00 47.00 184 SER A CA 1
ATOM 1430 C C . SER A 1 184 ? -8.359 -14.512 15.844 1.00 47.00 184 SER A C 1
ATOM 1432 O O . SER A 1 184 ? -8.216 -14.798 14.655 1.00 47.00 184 SER A O 1
ATOM 1434 N N . TYR A 1 185 ? -7.396 -14.022 16.638 1.00 54.25 185 TYR A N 1
ATOM 1435 C CA . TYR A 1 185 ? -5.944 -14.213 16.490 1.00 54.25 185 TYR A CA 1
ATOM 1436 C C . TYR A 1 185 ? -5.117 -13.077 15.853 1.00 54.25 185 TYR A C 1
ATOM 1438 O O . TYR A 1 185 ? -5.434 -12.567 14.782 1.00 54.25 185 TYR A O 1
ATOM 1446 N N . VAL A 1 186 ? -3.968 -12.790 16.483 1.00 50.78 186 VAL A N 1
ATOM 1447 C CA . VAL A 1 186 ? -2.843 -12.005 15.943 1.00 50.78 186 VAL A CA 1
ATOM 1448 C C . VAL A 1 186 ? -1.974 -12.930 15.089 1.00 50.78 186 VAL A C 1
ATOM 1450 O O . VAL A 1 186 ? -1.275 -13.792 15.621 1.00 50.78 186 VAL A O 1
ATOM 1453 N N . GLY A 1 187 ? -2.011 -12.772 13.764 1.00 55.00 187 GLY A N 1
ATOM 1454 C CA . GLY A 1 187 ? -1.227 -13.580 12.824 1.00 55.00 187 GLY A CA 1
ATOM 1455 C C . GLY A 1 187 ? -0.463 -12.727 11.812 1.00 55.00 187 GLY A C 1
ATOM 1456 O O . GLY A 1 187 ? -0.981 -11.737 11.297 1.00 55.00 187 GLY A O 1
ATOM 1457 N N . VAL A 1 188 ? 0.778 -13.122 11.526 1.00 52.81 188 VAL A N 1
ATOM 1458 C CA . VAL A 1 188 ? 1.567 -12.614 10.392 1.00 52.81 188 VAL A CA 1
ATOM 1459 C C . VAL A 1 188 ? 1.320 -13.553 9.218 1.00 52.81 188 VAL A C 1
ATOM 1461 O O . VAL A 1 188 ? 1.513 -14.759 9.395 1.00 52.81 188 VAL A O 1
ATOM 1464 N N . TYR A 1 189 ? 0.932 -13.023 8.058 1.00 53.22 189 TYR A N 1
ATOM 1465 C CA . TYR A 1 189 ? 0.686 -13.815 6.851 1.00 53.22 189 TYR A CA 1
ATOM 1466 C C . TYR A 1 189 ? 1.445 -13.255 5.642 1.00 53.22 189 TYR A C 1
ATOM 1468 O O . TYR A 1 189 ? 1.592 -12.014 5.519 1.00 53.22 189 TYR A O 1
#

Foldseek 3Di:
DDDDDDDDDDDDDDPDDDDDDDALLPLVVLLVVLVVDPDQADEDPWFDDFPVVCVVVVVVRCVRPPVSVVSNCVSCVVSVRQEYEDPDVVVVVCVVDVSHAYEYEDDWAEADAPPVPPGGDDDPDQDSDDHVNVVCCVVPVDVDDDFDFQCDPDPRGGDDTDYDYVVVVVVVVVVVVVVSVVPDDHDYD

Radius of gyration: 19.03 Å; chains: 1; bounding box: 49×45×52 Å

Sequence (189 aa):
MIDNERANIWIPFLNTSVLLQVDLRDREALESIFSSTKFDAVIHFAGLKAVGESVKNPLLYYNNNLIGTINLFEVMAANGCKKLMTEDICRDICQGDSDWDMILLRYFNPVGAHSSGYIGEDPCGIPNNLMPFVQQVAVGRRPALTVYGNDYSTKDGTGVRDYIHVVDLADGHIAALQKLFEGSYVGVY

InterPro domains:
  IPR016040 NAD(P)-binding domain [PF16363] (18-82)
  IPR036291 NAD(P)-binding domain superfamily [SSF51735] (18-188)

Secondary structure (DSSP, 8-state):
--PPP--------SS-PPP----TT-HHHHHHHHHHS--S------S---HHHHTT-HHHHIIIIIIHHHHHHHHHHHTT--EE--SHHHHHHHHH-TT-EEEE----EEE-B-TTSS-B---SSS-SSHHHHHHHHHTTSSS-PPP--S-SSSTTSSPP--EEEHHHHHHHHHHHHHHHHTT---EE-

Organism: Ensete ventricosum (NCBI:txid4639)